Protein AF-A0A2K8QHW1-F1 (afdb_monomer)

Sequence (220 aa):
MYSEILGLSKSALYGMIVEGVISEARASSADKMNGVYERFCLLMDANQLSVIQQAQLLAPFGISSSALSNAERTLDLLNMQVLRQLADWFGVDVEWLCCESNYPISGIRPFNGDGVECDSEIVFFRCNESYLMSGVFTRTWRFIQNVPIPYIKVYMKGITSDLNLQHYHAVNVNNGGVKYFLFSEKQVESLLLGSVLPIMIIDNPIKEYADYSAFISGLE

Solvent-accessible surface area (backbone atoms only — not comparable to full-atom values): 12603 Å² total; per-residue (Å²): 133,88,65,76,84,71,85,52,56,74,66,57,58,52,48,58,55,51,54,66,66,63,59,80,79,69,75,45,74,64,54,43,53,52,46,27,47,52,47,51,50,50,55,39,57,58,66,68,51,48,67,68,48,49,21,54,62,34,42,92,75,72,38,40,56,76,34,67,76,32,69,70,61,35,49,75,62,62,39,73,70,52,44,46,50,51,17,64,63,55,62,36,29,46,49,25,49,64,60,75,37,86,32,40,35,81,70,74,42,76,62,76,83,79,86,76,61,77,74,28,34,37,34,40,35,30,30,64,89,79,66,69,37,43,36,39,35,38,41,34,75,43,68,50,83,82,36,79,37,68,35,68,49,60,27,43,44,76,82,75,67,70,66,58,57,54,52,48,47,70,71,43,60,81,32,68,54,68,45,34,35,34,34,50,59,66,58,50,49,33,52,67,67,14,60,46,62,64,69,71,47,72,85,61,52,78,40,76,39,95,42,70,67,38,53,74,68,71,48,134

pLDDT: mean 78.03, std 16.98, range [32.19, 97.31]

Secondary structure (DSSP, 8-state):
--SSSSSS-HHHHHHHHHHHHHGGG---HHHHHHHHHHHHHHHHHHTT--HHHHHHHHGGGT--HHHHT-HHHHHHH--HHHHHHHHHHHT--HHHHTTS-S-SSS-PEE--STT--TT-EEEEEEESTT--EEEEEEEEEEEETTEEEEEEEEEEE-SS-THHHHHHHHHHTTSS-EEEEEE-HHHHHHHHTT-S-HHHHHT--SEEESSHHHHHHS--

Radius of gyration: 19.7 Å; Cα contacts (8 Å, |Δi|>4): 286; chains: 1; bounding box: 47×38×53 Å

Structure (mmCIF, N/CA/C/O backbone):
data_AF-A0A2K8QHW1-F1
#
_entry.id   AF-A0A2K8QHW1-F1
#
loop_
_atom_site.group_PDB
_atom_site.id
_atom_site.type_symbol
_atom_site.label_atom_id
_atom_site.label_alt_id
_atom_site.label_comp_id
_atom_site.label_asym_id
_atom_site.label_entity_id
_atom_site.label_seq_id
_atom_site.pdbx_PDB_ins_code
_atom_site.Cartn_x
_atom_site.Cartn_y
_atom_site.Cartn_z
_atom_site.occupancy
_atom_site.B_iso_or_equiv
_atom_site.auth_seq_id
_atom_site.auth_comp_id
_atom_site.auth_asym_id
_atom_site.auth_atom_id
_atom_site.pdbx_PDB_model_num
ATOM 1 N N . MET A 1 1 ? 26.716 18.291 1.921 1.00 43.69 1 MET A N 1
ATOM 2 C CA . MET A 1 1 ? 26.701 16.814 2.064 1.00 43.69 1 MET A CA 1
ATOM 3 C C . MET A 1 1 ? 25.978 16.449 3.365 1.00 43.69 1 MET A C 1
ATOM 5 O O . MET A 1 1 ? 26.398 16.873 4.435 1.00 43.69 1 MET A O 1
ATOM 9 N N . TYR A 1 2 ? 24.829 15.781 3.217 1.00 36.94 2 TYR A N 1
ATOM 10 C CA . TYR A 1 2 ? 23.838 15.275 4.189 1.00 36.94 2 TYR A CA 1
ATOM 11 C C . TYR A 1 2 ? 22.965 16.209 5.050 1.00 36.94 2 TYR A C 1
ATOM 13 O O . TYR A 1 2 ? 21.906 15.749 5.458 1.00 36.94 2 TYR A O 1
ATOM 21 N N . SER A 1 3 ? 23.276 17.494 5.271 1.00 32.19 3 SER A N 1
ATOM 22 C CA . SER A 1 3 ? 22.380 18.368 6.074 1.00 32.19 3 SER A CA 1
ATOM 23 C C . SER A 1 3 ? 21.613 19.458 5.328 1.00 32.19 3 SER A C 1
ATOM 25 O O . SER A 1 3 ? 20.882 20.202 5.964 1.00 32.19 3 SER A O 1
ATOM 27 N N . GLU A 1 4 ? 21.758 19.563 4.008 1.00 41.72 4 GLU A N 1
ATOM 28 C CA . GLU A 1 4 ? 20.993 20.521 3.185 1.00 41.72 4 GLU A CA 1
ATOM 29 C C . GLU A 1 4 ? 19.924 19.842 2.314 1.00 41.72 4 GLU A C 1
ATOM 31 O O . GLU A 1 4 ? 19.127 20.525 1.690 1.00 41.72 4 GLU A O 1
ATOM 36 N N . ILE A 1 5 ? 19.855 18.505 2.296 1.00 44.41 5 ILE A N 1
ATOM 37 C CA . ILE A 1 5 ? 18.979 17.762 1.368 1.00 44.41 5 ILE A CA 1
ATOM 38 C C . ILE A 1 5 ? 17.576 17.498 1.953 1.00 44.41 5 ILE A C 1
ATOM 40 O O . ILE A 1 5 ? 16.671 17.135 1.215 1.00 44.41 5 ILE A O 1
ATOM 44 N N . LEU A 1 6 ? 17.343 17.728 3.253 1.00 44.28 6 LEU A N 1
ATOM 45 C CA . LEU A 1 6 ? 16.037 17.454 3.877 1.00 44.28 6 LEU A CA 1
ATOM 46 C C . LEU A 1 6 ? 15.315 18.669 4.465 1.00 44.28 6 LEU A C 1
ATOM 48 O O . LEU A 1 6 ? 14.206 18.507 4.953 1.00 44.28 6 LEU A O 1
ATOM 52 N N . GLY A 1 7 ? 15.901 19.870 4.475 1.00 37.19 7 GLY A N 1
ATOM 53 C CA . GLY A 1 7 ? 15.276 21.035 5.133 1.00 37.19 7 GLY A CA 1
ATOM 54 C C . GLY A 1 7 ? 14.988 20.852 6.637 1.00 37.19 7 GLY A C 1
ATOM 55 O O . GLY A 1 7 ? 14.395 21.723 7.264 1.00 37.19 7 GLY A O 1
ATOM 56 N N . LEU A 1 8 ? 15.424 19.736 7.227 1.00 45.75 8 LEU A N 1
ATOM 57 C CA . LEU A 1 8 ? 15.236 19.369 8.623 1.00 45.75 8 LEU A CA 1
ATOM 58 C C . LEU A 1 8 ? 16.541 19.595 9.383 1.00 45.75 8 LEU A C 1
ATOM 60 O O . LEU A 1 8 ? 17.634 19.307 8.884 1.00 45.75 8 LEU A O 1
ATOM 64 N N . SER A 1 9 ? 16.440 20.122 10.603 1.00 48.75 9 SER A N 1
ATOM 65 C CA . SER A 1 9 ? 17.617 20.353 11.434 1.00 48.75 9 SER A CA 1
ATOM 66 C C . SER A 1 9 ? 18.309 19.025 11.761 1.00 48.75 9 SER A C 1
ATOM 68 O O . SER A 1 9 ? 17.669 17.989 11.943 1.00 48.75 9 SER A O 1
ATOM 70 N N . LYS A 1 10 ? 19.639 19.056 11.912 1.00 48.19 10 LYS A N 1
ATOM 71 C CA . LYS A 1 10 ? 20.421 17.884 12.347 1.00 48.19 10 LYS A CA 1
ATOM 72 C C . LYS A 1 10 ? 19.877 17.285 13.654 1.00 48.19 10 LYS A C 1
ATOM 74 O O . LYS A 1 10 ? 19.952 16.079 13.840 1.00 48.19 10 LYS A O 1
ATOM 79 N N . SER A 1 11 ? 19.280 18.104 14.524 1.00 50.38 11 SER A N 1
ATOM 80 C CA . SER A 1 11 ? 18.620 17.657 15.754 1.00 50.38 11 SER A CA 1
ATOM 81 C C . SER A 1 11 ? 17.351 16.822 15.522 1.00 50.38 11 SER A C 1
ATOM 83 O O . SER A 1 11 ? 17.128 15.890 16.287 1.00 50.38 11 SER A O 1
ATOM 85 N N . ALA A 1 12 ? 16.570 17.074 14.465 1.00 48.34 12 ALA A N 1
ATOM 86 C CA . ALA A 1 12 ? 15.389 16.269 14.123 1.00 48.34 12 ALA A CA 1
ATOM 87 C C . ALA A 1 12 ? 15.767 14.859 13.632 1.00 48.34 12 ALA A C 1
ATOM 89 O O . ALA A 1 12 ? 15.124 13.876 13.988 1.00 48.34 12 ALA A O 1
ATOM 90 N N . LEU A 1 13 ? 16.870 14.749 12.884 1.00 52.53 13 LEU A N 1
ATOM 91 C CA . LEU A 1 13 ? 17.420 13.459 12.454 1.00 52.53 13 LEU A CA 1
ATOM 92 C C . LEU A 1 13 ? 17.984 12.640 13.627 1.00 52.53 13 LEU A C 1
ATOM 94 O O . LEU A 1 13 ? 17.763 11.433 13.681 1.00 52.53 13 LEU A O 1
ATOM 98 N N . TYR A 1 14 ? 18.666 13.279 14.588 1.00 50.66 14 TYR A N 1
ATOM 99 C CA . TYR A 1 14 ? 19.111 12.589 15.806 1.00 50.66 14 TYR A CA 1
ATOM 100 C C . TYR A 1 14 ? 17.932 12.163 16.696 1.00 50.66 14 TYR A C 1
ATOM 102 O O . TYR A 1 14 ? 18.005 11.096 17.295 1.00 50.66 14 TYR A O 1
ATOM 110 N N . GLY A 1 15 ? 16.839 12.934 16.733 1.00 49.56 15 GLY A N 1
ATOM 111 C CA . GLY A 1 15 ? 15.605 12.559 17.434 1.00 49.56 15 GLY A CA 1
ATOM 112 C C . GLY A 1 15 ? 14.976 11.276 16.885 1.00 49.56 15 GLY A C 1
ATOM 113 O O . GLY A 1 15 ? 14.775 10.336 17.646 1.00 49.56 15 GLY A O 1
ATOM 114 N N . MET A 1 16 ? 14.789 11.184 15.562 1.00 52.84 16 MET A N 1
ATOM 115 C CA . MET A 1 16 ? 14.205 9.998 14.912 1.00 52.84 16 MET A CA 1
ATOM 116 C C . MET A 1 16 ? 15.043 8.722 15.089 1.00 52.84 16 MET A C 1
ATOM 118 O O . MET A 1 16 ? 14.492 7.633 15.228 1.00 52.84 16 MET A O 1
ATOM 122 N N . ILE A 1 17 ? 16.376 8.833 15.098 1.00 53.59 17 ILE A N 1
ATOM 123 C CA . ILE A 1 17 ? 17.261 7.669 15.279 1.00 53.59 17 ILE A CA 1
ATOM 124 C C . ILE A 1 17 ? 17.319 7.244 16.757 1.00 53.59 17 ILE A C 1
ATOM 126 O O . ILE A 1 17 ? 17.348 6.050 17.045 1.00 53.59 17 ILE A O 1
ATOM 130 N N . VAL A 1 18 ? 17.306 8.193 17.702 1.00 47.78 18 VAL A N 1
ATOM 131 C CA . VAL A 1 18 ? 17.321 7.892 19.146 1.00 47.78 18 VAL A CA 1
ATOM 132 C C . VAL A 1 18 ? 15.966 7.345 19.623 1.00 47.78 18 VAL A C 1
ATOM 134 O O . VAL A 1 18 ? 15.954 6.405 20.418 1.00 47.78 18 VAL A O 1
ATOM 137 N N . GLU A 1 19 ? 14.838 7.833 19.094 1.00 49.56 19 GLU A N 1
ATOM 138 C CA . GLU A 1 19 ? 13.512 7.224 19.323 1.00 49.56 19 GLU A CA 1
ATOM 139 C C . GLU A 1 19 ? 13.421 5.807 18.738 1.00 49.56 19 GLU A C 1
ATOM 141 O O . GLU A 1 19 ? 12.856 4.916 19.375 1.00 49.56 19 GLU A O 1
ATOM 146 N N . GLY A 1 20 ? 14.066 5.563 17.591 1.00 46.09 20 GLY A N 1
ATOM 147 C CA . GLY A 1 20 ? 14.129 4.245 16.955 1.00 46.09 20 GLY A CA 1
ATOM 148 C C . GLY A 1 20 ? 14.902 3.173 17.737 1.00 46.09 20 GLY A C 1
ATOM 149 O O . GLY A 1 20 ? 14.652 1.993 17.523 1.00 46.09 20 GLY A O 1
ATOM 150 N N . VAL A 1 21 ? 15.802 3.547 18.659 1.00 46.91 21 VAL A N 1
ATOM 151 C CA . VAL A 1 21 ? 16.618 2.594 19.449 1.00 46.91 21 VAL A CA 1
ATOM 152 C C . VAL A 1 21 ? 16.116 2.434 20.895 1.00 46.91 21 VAL A C 1
ATOM 154 O O . VAL A 1 21 ? 16.382 1.418 21.531 1.00 46.91 21 VAL A O 1
ATOM 157 N N . ILE A 1 22 ? 15.357 3.394 21.439 1.00 47.47 22 ILE A N 1
ATOM 158 C CA . ILE A 1 22 ? 14.852 3.320 22.828 1.00 47.47 22 ILE A CA 1
ATOM 159 C C . ILE A 1 22 ? 13.483 2.615 22.920 1.00 47.47 22 ILE A C 1
ATOM 161 O O . ILE A 1 22 ? 13.183 2.006 23.950 1.00 47.47 22 ILE A O 1
ATOM 165 N N . SER A 1 23 ? 12.670 2.620 21.855 1.00 44.22 23 SER A N 1
ATOM 166 C CA . SER A 1 23 ? 11.325 2.010 21.874 1.00 44.22 23 SER A CA 1
ATOM 167 C C . SER A 1 23 ? 11.323 0.468 21.822 1.00 44.22 23 SER A C 1
ATOM 169 O O . SER A 1 23 ? 10.318 -0.176 22.116 1.00 44.22 23 SER A O 1
ATOM 171 N N . GLU A 1 24 ? 12.465 -0.161 21.526 1.00 47.50 24 GLU A N 1
ATOM 172 C CA . GLU A 1 24 ? 12.566 -1.614 21.312 1.00 47.50 24 GLU A CA 1
ATOM 173 C C . GLU A 1 24 ? 12.499 -2.458 22.610 1.00 47.50 24 GLU A C 1
ATOM 175 O O . GLU A 1 24 ? 12.469 -3.683 22.550 1.00 47.50 24 GLU A O 1
ATOM 180 N N . ALA A 1 25 ? 12.426 -1.848 23.805 1.00 45.62 25 ALA A N 1
ATOM 181 C CA . ALA A 1 25 ? 12.541 -2.593 25.071 1.00 45.62 25 ALA A CA 1
ATOM 182 C C . ALA A 1 25 ? 11.351 -2.511 26.049 1.00 45.62 25 ALA A C 1
ATOM 184 O O . ALA A 1 25 ? 11.394 -3.186 27.081 1.00 45.62 25 ALA A O 1
ATOM 185 N N . ARG A 1 26 ? 10.286 -1.741 25.778 1.00 45.88 26 ARG A N 1
ATOM 186 C CA . ARG A 1 26 ? 9.067 -1.710 26.622 1.00 45.88 26 ARG A CA 1
ATOM 187 C C . ARG A 1 26 ? 7.828 -1.282 25.829 1.00 45.88 26 ARG A C 1
ATOM 189 O O . ARG A 1 26 ? 7.278 -0.224 26.100 1.00 45.88 26 ARG A O 1
ATOM 196 N N . ALA A 1 27 ? 7.356 -2.095 24.889 1.00 55.75 27 ALA A N 1
ATOM 197 C CA . ALA A 1 27 ? 6.029 -1.858 24.325 1.00 55.75 27 ALA A CA 1
ATOM 198 C C . ALA A 1 27 ? 4.980 -2.174 25.404 1.00 55.75 27 ALA A C 1
ATOM 200 O O . ALA A 1 27 ? 4.699 -3.344 25.687 1.00 55.75 27 ALA A O 1
ATOM 201 N N . SER A 1 28 ? 4.436 -1.148 26.061 1.00 66.19 28 SER A N 1
ATOM 202 C CA . SER A 1 28 ? 3.236 -1.338 26.871 1.00 66.19 28 SER A CA 1
ATOM 203 C C . SER A 1 28 ? 2.077 -1.728 25.945 1.00 66.19 28 SER A C 1
ATOM 205 O O . SER A 1 28 ? 2.092 -1.425 24.750 1.00 66.19 28 SER A O 1
ATOM 207 N N . SER A 1 29 ? 1.044 -2.394 26.466 1.00 67.69 29 SER A N 1
ATOM 208 C CA . SER A 1 29 ? -0.143 -2.701 25.655 1.00 67.69 29 SER A CA 1
ATOM 209 C C . SER A 1 29 ? -0.758 -1.438 25.035 1.00 67.69 29 SER A C 1
ATOM 211 O O . SER A 1 29 ? -1.288 -1.508 23.933 1.00 67.69 29 SER A O 1
ATOM 213 N N . ALA A 1 30 ? -0.630 -0.282 25.698 1.00 72.94 30 ALA A N 1
ATOM 214 C CA . ALA A 1 30 ? -1.075 1.006 25.173 1.00 72.94 30 ALA A CA 1
ATOM 215 C C . ALA A 1 30 ? -0.258 1.459 23.948 1.00 72.94 30 ALA A C 1
ATOM 217 O O . ALA A 1 30 ? -0.841 1.918 22.970 1.00 72.94 30 ALA A O 1
ATOM 218 N N . ASP A 1 31 ? 1.064 1.258 23.952 1.00 79.12 31 ASP A N 1
ATOM 219 C CA . ASP A 1 31 ? 1.926 1.606 22.810 1.00 79.12 31 ASP A CA 1
ATOM 220 C C . ASP A 1 31 ? 1.611 0.732 21.591 1.00 79.12 31 ASP A C 1
ATOM 222 O O . ASP A 1 31 ? 1.521 1.229 20.469 1.00 79.12 31 ASP A O 1
ATOM 226 N N . LYS A 1 32 ? 1.353 -0.566 21.812 1.00 80.62 32 LYS A N 1
ATOM 227 C CA . LYS A 1 32 ? 0.895 -1.465 20.741 1.00 80.62 32 LYS A CA 1
ATOM 228 C C . LYS A 1 32 ? -0.450 -1.022 20.165 1.00 80.62 32 LYS A C 1
ATOM 230 O O . LYS A 1 32 ? -0.599 -0.996 18.946 1.00 80.62 32 LYS A O 1
ATOM 235 N N . MET A 1 33 ? -1.410 -0.660 21.021 1.00 82.88 33 MET A N 1
ATOM 236 C CA . MET A 1 33 ? -2.733 -0.189 20.593 1.00 82.88 33 MET A CA 1
ATOM 237 C C . MET A 1 33 ? -2.632 1.098 19.762 1.00 82.88 33 MET A C 1
ATOM 239 O O . MET A 1 33 ? -3.226 1.171 18.687 1.00 82.88 33 MET A O 1
ATOM 243 N N . ASN A 1 34 ? -1.820 2.067 20.19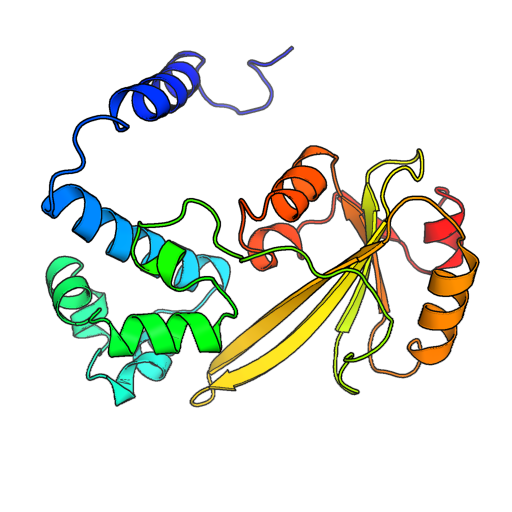0 1.00 87.19 34 ASN A N 1
ATOM 244 C CA . ASN A 1 34 ? -1.567 3.277 19.404 1.00 87.19 34 ASN A CA 1
ATOM 245 C C . ASN A 1 34 ? -0.924 2.950 18.048 1.00 87.19 34 ASN A C 1
ATOM 247 O O . ASN A 1 34 ? -1.366 3.470 17.025 1.00 87.19 34 ASN A O 1
ATOM 251 N N . GLY A 1 35 ? 0.029 2.014 18.010 1.00 90.69 35 GLY A N 1
ATOM 252 C CA . GLY A 1 35 ? 0.636 1.565 16.756 1.00 90.69 35 GLY A CA 1
ATOM 253 C C . GLY A 1 35 ? -0.364 0.940 15.771 1.00 90.69 35 GLY A C 1
ATOM 254 O O . GLY A 1 35 ? -0.248 1.156 14.565 1.00 90.69 35 GLY A O 1
ATOM 255 N N . VAL A 1 36 ? -1.376 0.205 16.255 1.00 93.88 36 VAL A N 1
ATOM 256 C CA . VAL A 1 36 ? -2.441 -0.349 15.391 1.00 93.88 36 VAL A CA 1
ATOM 257 C C . VAL A 1 36 ? -3.226 0.782 14.726 1.00 93.88 36 VAL A C 1
ATOM 259 O O . VAL A 1 36 ? -3.468 0.741 13.517 1.00 93.88 36 VAL A O 1
ATOM 262 N N . TYR A 1 37 ? -3.585 1.815 15.494 1.00 92.75 37 TYR A N 1
ATOM 263 C CA . TYR A 1 37 ? -4.275 2.990 14.960 1.00 92.75 37 TYR A CA 1
ATOM 264 C C . TYR A 1 37 ? -3.412 3.745 13.937 1.00 92.75 37 TYR A C 1
ATOM 266 O O . TYR A 1 37 ? -3.891 4.084 12.856 1.00 92.75 37 TYR A O 1
ATOM 274 N N . GLU A 1 38 ? -2.123 3.943 14.221 1.00 93.00 38 GLU A N 1
ATOM 275 C CA . GLU A 1 38 ? -1.189 4.597 13.295 1.00 93.00 38 GLU A CA 1
ATOM 276 C C . GLU A 1 38 ? -1.049 3.836 11.968 1.00 93.00 38 GLU A C 1
ATOM 278 O O . GLU A 1 38 ? -1.088 4.447 10.898 1.00 93.00 38 GLU A O 1
ATOM 283 N N . ARG A 1 39 ? -0.937 2.500 12.005 1.00 95.00 39 ARG A N 1
ATOM 284 C CA . ARG A 1 39 ? -0.846 1.666 10.789 1.00 95.00 39 ARG A CA 1
ATOM 285 C C . ARG A 1 39 ? -2.152 1.648 10.004 1.00 95.00 39 ARG A C 1
ATOM 287 O O . ARG A 1 39 ? -2.117 1.649 8.773 1.00 95.00 39 ARG A O 1
ATOM 294 N N . PHE A 1 40 ? -3.291 1.695 10.694 1.00 95.75 40 PHE A N 1
ATOM 295 C CA . PHE A 1 40 ? -4.591 1.919 10.068 1.00 95.75 40 PHE A CA 1
ATOM 296 C C . PHE A 1 40 ? -4.635 3.265 9.327 1.00 95.75 40 PHE A C 1
ATOM 298 O O . PHE A 1 40 ? -4.981 3.286 8.145 1.00 95.75 40 PHE A O 1
ATOM 305 N N . CYS A 1 41 ? -4.239 4.367 9.974 1.00 93.81 41 CYS A N 1
ATOM 306 C CA . CYS A 1 41 ? -4.196 5.689 9.338 1.00 93.81 41 CYS A CA 1
ATOM 307 C C . CYS A 1 41 ? -3.264 5.693 8.125 1.00 93.81 41 CYS A C 1
ATOM 309 O O . CYS A 1 41 ? -3.678 6.098 7.041 1.00 93.81 41 CYS A O 1
ATOM 311 N N . LEU A 1 42 ? -2.052 5.147 8.274 1.00 92.75 42 LEU A N 1
ATOM 312 C CA . LEU A 1 42 ? -1.097 5.032 7.174 1.00 92.75 42 LEU A CA 1
ATOM 313 C C . LEU A 1 42 ? -1.690 4.270 5.983 1.00 92.75 42 LEU A C 1
ATOM 315 O O . LEU A 1 42 ? -1.485 4.675 4.842 1.00 92.75 42 LEU A O 1
ATOM 319 N N . LEU A 1 43 ? -2.435 3.189 6.229 1.00 94.00 43 LEU A N 1
ATOM 320 C CA . LEU A 1 43 ? -3.083 2.417 5.170 1.00 94.00 43 LEU A CA 1
ATOM 321 C C . LEU A 1 43 ? -4.118 3.254 4.410 1.00 94.00 43 LEU A C 1
ATOM 323 O O . LEU A 1 43 ? -4.143 3.226 3.179 1.00 94.00 43 LEU A O 1
ATOM 327 N N . MET A 1 44 ? -4.950 4.012 5.126 1.00 94.69 44 MET A N 1
ATOM 328 C CA . MET A 1 44 ? -5.967 4.869 4.511 1.00 94.69 44 MET A CA 1
ATOM 329 C C . MET A 1 44 ? -5.340 6.021 3.720 1.00 94.69 44 MET A C 1
ATOM 331 O O . MET A 1 44 ? -5.731 6.264 2.574 1.00 94.69 44 MET A O 1
ATOM 335 N N . ASP A 1 45 ? -4.333 6.674 4.299 1.00 92.19 45 ASP A N 1
ATOM 336 C CA . ASP A 1 45 ? -3.656 7.833 3.716 1.00 92.19 45 ASP A CA 1
ATOM 337 C C . ASP A 1 45 ? -2.809 7.446 2.500 1.00 92.19 45 ASP A C 1
ATOM 339 O O . ASP A 1 45 ? -2.868 8.111 1.465 1.00 92.19 45 ASP A O 1
ATOM 343 N N . ALA A 1 46 ? -2.076 6.328 2.572 1.00 90.19 46 ALA A N 1
ATOM 344 C CA . ALA A 1 46 ? -1.271 5.828 1.456 1.00 90.19 46 ALA A CA 1
ATOM 345 C C . ALA A 1 46 ? -2.129 5.465 0.232 1.00 90.19 46 ALA A C 1
ATOM 347 O O . ALA A 1 46 ? -1.664 5.574 -0.901 1.00 90.19 46 ALA A O 1
ATOM 348 N N . ASN A 1 47 ? -3.385 5.070 0.456 1.00 90.44 47 ASN A N 1
ATOM 349 C CA . ASN A 1 47 ? -4.364 4.795 -0.597 1.00 90.44 47 ASN A CA 1
ATOM 350 C C . ASN A 1 47 ? -5.250 6.010 -0.927 1.00 90.44 47 ASN A C 1
ATOM 352 O O . ASN A 1 47 ? -6.187 5.882 -1.714 1.00 90.44 47 ASN A O 1
ATOM 356 N N . GLN A 1 48 ? -4.955 7.180 -0.346 1.00 91.50 48 GLN A N 1
ATOM 357 C CA . GLN A 1 48 ? -5.638 8.455 -0.591 1.00 91.50 48 GLN A CA 1
ATOM 358 C C . GLN A 1 48 ? -7.160 8.381 -0.393 1.00 91.50 48 GLN A C 1
ATOM 360 O O . GLN A 1 48 ? -7.936 9.035 -1.095 1.00 91.50 48 GLN A O 1
ATOM 365 N N . LEU A 1 49 ? -7.607 7.572 0.569 1.00 93.19 49 LEU A N 1
ATOM 366 C CA . LEU A 1 49 ? -9.028 7.395 0.830 1.00 93.19 49 LEU A CA 1
ATOM 367 C C . LEU A 1 49 ? -9.568 8.589 1.611 1.00 93.19 49 LEU A C 1
ATOM 369 O O . LEU A 1 49 ? -9.161 8.851 2.742 1.00 93.19 49 LEU A O 1
ATOM 373 N N . SER A 1 50 ? -10.543 9.289 1.034 1.00 92.94 50 SER A N 1
ATOM 374 C CA . SER A 1 50 ? -11.270 10.343 1.747 1.00 92.94 50 SER A CA 1
ATOM 375 C C . SER A 1 50 ? -12.030 9.776 2.949 1.00 92.94 50 SER A C 1
ATOM 377 O O . SER A 1 50 ? -12.443 8.619 2.946 1.00 92.94 50 SER A O 1
ATOM 379 N N . VAL A 1 51 ? -12.321 10.610 3.952 1.00 91.94 51 VAL A N 1
ATOM 380 C CA . VAL A 1 51 ? -13.095 10.203 5.144 1.00 91.94 51 VAL A CA 1
ATOM 381 C C . VAL A 1 51 ? -14.446 9.569 4.774 1.00 91.94 51 VAL A C 1
ATOM 383 O O . VAL A 1 51 ? -14.904 8.641 5.436 1.00 91.94 51 VAL A O 1
ATOM 386 N N . ILE A 1 52 ? -15.077 10.031 3.687 1.00 93.75 52 ILE A N 1
ATOM 387 C CA . ILE A 1 52 ? -16.330 9.459 3.173 1.00 93.75 52 ILE A CA 1
ATOM 388 C C . ILE A 1 52 ? -16.095 8.044 2.634 1.00 93.75 52 ILE A C 1
ATOM 390 O O . ILE A 1 52 ? -16.848 7.135 2.972 1.00 93.75 52 ILE A O 1
ATOM 394 N N . GLN A 1 53 ? -15.039 7.840 1.843 1.00 95.88 53 GLN A N 1
ATOM 395 C CA . GLN A 1 53 ? -14.673 6.519 1.327 1.00 95.88 53 GLN A CA 1
ATOM 396 C C . GLN A 1 53 ? -14.256 5.565 2.448 1.00 95.88 53 GLN A C 1
ATOM 398 O O . GLN A 1 53 ? -14.654 4.408 2.418 1.00 95.88 53 GLN A O 1
ATOM 403 N N . GLN A 1 54 ? -13.521 6.039 3.457 1.00 96.00 54 GLN A N 1
ATOM 404 C CA . GLN A 1 54 ? -13.168 5.239 4.632 1.00 96.00 54 GLN A CA 1
ATOM 405 C C . GLN A 1 54 ? -14.424 4.785 5.392 1.00 96.00 54 GLN A C 1
ATOM 407 O O . GLN A 1 54 ? -14.577 3.602 5.687 1.00 96.00 54 GLN A O 1
ATOM 412 N N . ALA A 1 55 ? -15.362 5.703 5.658 1.00 95.00 55 ALA A N 1
ATOM 413 C CA . ALA A 1 55 ? -16.622 5.377 6.325 1.00 95.00 55 ALA A CA 1
ATOM 414 C C . ALA A 1 55 ? -17.480 4.413 5.495 1.00 95.00 55 ALA A C 1
ATOM 416 O O . ALA A 1 55 ? -18.096 3.507 6.048 1.00 95.00 55 ALA A O 1
ATOM 417 N N . GLN A 1 56 ? -17.511 4.595 4.173 1.00 95.81 56 GLN A N 1
ATOM 418 C CA . GLN A 1 56 ? -18.190 3.685 3.260 1.00 95.81 56 GLN A CA 1
ATOM 419 C C . GLN A 1 56 ? -17.557 2.298 3.330 1.00 95.81 56 GLN A C 1
ATOM 421 O O . GLN A 1 56 ? -18.266 1.355 3.639 1.00 95.81 56 GLN A O 1
ATOM 426 N N . LEU A 1 57 ? -16.238 2.191 3.153 1.00 95.56 57 LEU A N 1
ATOM 427 C CA . LEU A 1 57 ? -15.468 0.946 3.199 1.00 95.56 57 LEU A CA 1
ATOM 428 C C . LEU A 1 57 ? -15.661 0.167 4.511 1.00 95.56 57 LEU A C 1
ATOM 430 O O . LEU A 1 57 ? -15.704 -1.064 4.507 1.00 95.56 57 LEU A O 1
ATOM 434 N N . LEU A 1 58 ? -15.776 0.868 5.640 1.00 95.62 58 LEU A N 1
ATOM 435 C CA . LEU A 1 58 ? -15.856 0.255 6.967 1.00 95.62 58 LEU A CA 1
ATOM 436 C C . LEU A 1 58 ? -17.289 0.141 7.518 1.00 95.62 58 LEU A C 1
ATOM 438 O O . LEU A 1 58 ? -17.484 -0.402 8.611 1.00 95.62 58 LEU A O 1
ATOM 442 N N . ALA A 1 59 ? -18.301 0.586 6.766 1.00 94.75 59 ALA A N 1
ATOM 443 C CA . ALA A 1 59 ? -19.702 0.540 7.181 1.00 94.75 59 ALA A CA 1
ATOM 444 C C . ALA A 1 59 ? -20.188 -0.864 7.606 1.00 94.75 59 ALA A C 1
ATOM 446 O O . ALA A 1 59 ? -20.906 -0.946 8.607 1.00 94.75 59 ALA A O 1
ATOM 447 N N . PRO A 1 60 ? -19.781 -1.981 6.959 1.00 95.06 60 PRO A N 1
ATOM 448 C CA . PRO A 1 60 ? -20.178 -3.328 7.382 1.00 95.06 60 PRO A CA 1
ATOM 449 C C . PRO A 1 60 ? -19.681 -3.723 8.775 1.00 95.06 60 PRO A C 1
ATOM 451 O O . PRO A 1 60 ? -20.224 -4.647 9.375 1.00 95.06 60 PRO A O 1
ATOM 454 N N . PHE A 1 61 ? -18.674 -3.022 9.297 1.00 95.19 61 PHE A N 1
ATOM 455 C CA . PHE A 1 61 ? -18.131 -3.220 10.641 1.00 95.19 61 PHE A CA 1
ATOM 456 C C . PHE A 1 61 ? -18.694 -2.225 11.664 1.00 95.19 61 PHE A C 1
ATOM 458 O O . PHE A 1 61 ? -18.254 -2.202 12.810 1.00 95.19 61 PHE A O 1
ATOM 465 N N . GLY A 1 62 ? -19.660 -1.390 11.265 1.00 92.38 62 GLY A N 1
ATOM 466 C CA . GLY A 1 62 ? -20.256 -0.371 12.129 1.00 92.38 62 GLY A CA 1
ATOM 467 C C . GLY A 1 62 ? -19.362 0.849 12.375 1.00 92.38 62 GLY A C 1
ATOM 468 O O . GLY A 1 62 ? -19.663 1.652 13.258 1.00 92.38 62 GLY A O 1
ATOM 469 N N . ILE A 1 63 ? -18.282 1.016 11.605 1.00 93.62 63 ILE A N 1
ATOM 470 C CA . ILE A 1 63 ? -17.380 2.166 11.720 1.00 93.62 63 ILE A CA 1
ATOM 471 C C . ILE A 1 63 ? -17.885 3.270 10.788 1.00 93.62 63 ILE A C 1
ATOM 473 O O . ILE A 1 63 ? -17.724 3.217 9.571 1.00 93.62 63 ILE A O 1
ATOM 477 N N . SER A 1 64 ? -18.532 4.275 11.370 1.00 93.88 64 SER A N 1
ATOM 478 C CA . SER A 1 64 ? -19.046 5.444 10.655 1.00 93.88 64 SER A CA 1
ATOM 479 C C . SER A 1 64 ? -18.033 6.593 10.619 1.00 93.88 64 SER A C 1
ATOM 481 O O . SER A 1 64 ? -17.043 6.596 11.349 1.00 93.88 64 SER A O 1
ATOM 483 N N . SER A 1 65 ? -18.328 7.648 9.854 1.00 91.06 65 SER A N 1
ATOM 484 C CA . SER A 1 65 ? -17.528 8.884 9.848 1.00 91.06 65 SER A CA 1
ATOM 485 C C . SER A 1 65 ? -17.387 9.524 11.235 1.00 91.06 65 SER A C 1
ATOM 487 O O . SER A 1 65 ? -16.331 10.055 11.563 1.00 91.06 65 SER A O 1
ATOM 489 N N . SER A 1 66 ? -18.415 9.429 12.087 1.00 91.12 66 SER A N 1
ATOM 490 C CA . SER A 1 66 ? -18.336 9.909 13.473 1.00 91.12 66 SER A CA 1
ATOM 491 C C . SER A 1 66 ? -17.417 9.055 14.347 1.00 91.12 66 SER A C 1
ATOM 493 O O . SER A 1 66 ? -16.833 9.565 15.298 1.00 91.12 66 SER A O 1
ATOM 495 N N . ALA A 1 67 ? -17.309 7.752 14.061 1.00 91.31 67 ALA A N 1
ATOM 496 C CA . ALA A 1 67 ? -16.332 6.905 14.737 1.00 91.31 67 ALA A CA 1
ATOM 497 C C . ALA A 1 67 ? -14.916 7.298 14.297 1.00 91.31 67 ALA A C 1
ATOM 499 O O . ALA A 1 67 ? -14.098 7.584 15.161 1.00 91.31 67 ALA A O 1
ATOM 500 N N . LEU A 1 68 ? -14.691 7.456 12.986 1.00 91.62 68 LEU A N 1
ATOM 501 C CA . LEU A 1 68 ? -13.403 7.858 12.400 1.00 91.62 68 LEU A CA 1
ATOM 502 C C . LEU A 1 68 ? -12.891 9.220 12.887 1.00 91.62 68 LEU A C 1
ATOM 504 O O . LEU A 1 68 ? -11.687 9.433 12.958 1.00 91.62 68 LEU A O 1
ATOM 508 N N . SER A 1 69 ? -13.780 10.145 13.262 1.00 89.75 69 SER A N 1
ATOM 509 C CA . SER A 1 69 ? -13.367 11.430 13.848 1.00 89.75 69 SER A CA 1
ATOM 510 C C . SER A 1 69 ? -12.785 11.327 15.266 1.00 89.75 69 SER A C 1
ATOM 512 O O . SER A 1 69 ? -12.323 12.331 15.805 1.00 89.75 69 SER A O 1
ATOM 514 N N . ASN A 1 70 ? -12.832 10.148 15.894 1.00 92.06 70 ASN A N 1
ATOM 515 C CA . ASN A 1 70 ? -12.305 9.903 17.231 1.00 92.06 70 ASN A CA 1
ATOM 516 C C . ASN A 1 70 ? -11.373 8.679 17.212 1.00 92.06 70 ASN A C 1
ATOM 518 O O . ASN A 1 70 ? -11.806 7.557 16.941 1.00 92.06 70 ASN A O 1
ATOM 522 N N . ALA A 1 71 ? -10.098 8.906 17.530 1.00 88.50 71 ALA A N 1
ATOM 523 C CA . ALA A 1 71 ? -9.063 7.878 17.488 1.00 88.50 71 ALA A CA 1
ATOM 524 C C . ALA A 1 71 ? -9.337 6.714 18.453 1.00 88.50 71 ALA A C 1
ATOM 526 O O . ALA A 1 71 ? -9.313 5.561 18.033 1.00 88.50 71 ALA A O 1
ATOM 527 N N . GLU A 1 72 ? -9.675 7.005 19.713 1.00 89.56 72 GLU A N 1
ATOM 528 C CA . GLU A 1 72 ? -9.975 5.985 20.730 1.00 89.56 72 GLU A CA 1
ATOM 529 C C . GLU A 1 72 ? -11.166 5.122 20.306 1.00 89.56 72 GLU A C 1
ATOM 531 O O . GLU A 1 72 ? -11.089 3.896 20.282 1.00 89.56 72 GLU A O 1
ATOM 536 N N . ARG A 1 73 ? -12.248 5.767 19.855 1.00 91.69 73 ARG A N 1
ATOM 537 C CA . ARG A 1 73 ? -13.446 5.062 19.388 1.00 91.69 73 ARG A CA 1
ATOM 538 C C . ARG A 1 73 ? -13.183 4.229 18.135 1.00 91.69 73 ARG A C 1
ATOM 540 O O . ARG A 1 73 ? -13.801 3.184 17.961 1.00 91.69 73 ARG A O 1
ATOM 547 N N . THR A 1 74 ? -12.322 4.703 17.240 1.00 93.06 74 THR A N 1
ATOM 548 C CA . THR A 1 74 ? -11.917 3.933 16.058 1.00 93.06 74 THR A CA 1
ATOM 549 C C . THR A 1 74 ? -11.128 2.706 16.484 1.00 93.06 74 THR 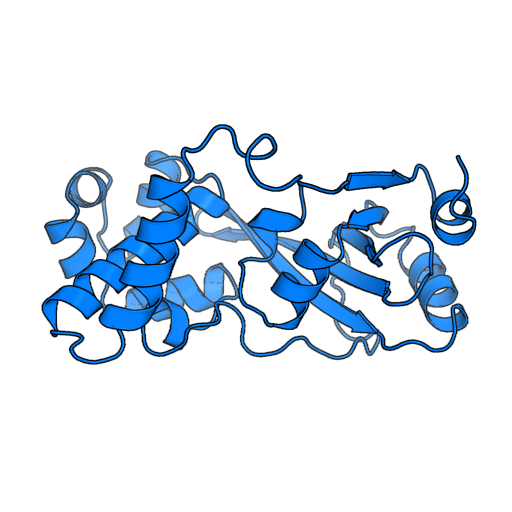A C 1
ATOM 551 O O . THR A 1 74 ? -11.445 1.602 16.050 1.00 93.06 74 THR A O 1
ATOM 554 N N . LEU A 1 75 ? -10.153 2.884 17.373 1.00 91.69 75 LEU A N 1
ATOM 555 C CA . LEU A 1 75 ? -9.303 1.815 17.878 1.00 91.69 75 LEU A CA 1
ATOM 556 C C . LEU A 1 75 ? -10.105 0.712 18.584 1.00 91.69 75 LEU A C 1
ATOM 558 O O . LEU A 1 75 ? -9.862 -0.463 18.320 1.00 91.69 75 LEU A O 1
ATOM 562 N N . ASP A 1 76 ? -11.122 1.072 19.372 1.00 92.12 76 ASP A N 1
ATOM 563 C CA . ASP A 1 76 ? -12.045 0.111 19.999 1.00 92.12 76 ASP A CA 1
ATOM 564 C C . ASP A 1 76 ? -12.784 -0.775 18.977 1.00 92.12 76 ASP A C 1
ATOM 566 O O . ASP A 1 76 ? -13.171 -1.909 19.274 1.00 92.12 76 ASP A O 1
ATOM 570 N N . LEU A 1 77 ? -12.994 -0.265 17.760 1.00 94.94 77 LEU A N 1
ATOM 571 C CA . LEU A 1 77 ? -13.682 -0.971 16.678 1.00 94.94 77 LEU A CA 1
ATOM 572 C C . LEU A 1 77 ? -12.722 -1.762 15.773 1.00 94.94 77 LEU A C 1
ATOM 574 O O . LEU A 1 77 ? -13.173 -2.682 15.085 1.00 94.94 77 LEU A O 1
ATOM 578 N N . LEU A 1 78 ? -11.416 -1.468 15.795 1.00 94.88 78 LEU A N 1
ATOM 579 C CA . LEU A 1 78 ? -10.367 -2.174 15.041 1.00 94.88 78 LEU A CA 1
ATOM 580 C C . LEU A 1 78 ? -10.013 -3.532 15.671 1.00 94.88 78 LEU A C 1
ATOM 582 O O . LEU A 1 78 ? -8.872 -3.822 16.027 1.00 94.88 78 LEU A O 1
ATOM 586 N N . ASN A 1 79 ? -11.010 -4.403 15.795 1.00 94.25 79 ASN A N 1
ATOM 587 C CA . ASN A 1 79 ? -10.813 -5.771 16.259 1.00 94.25 79 ASN A CA 1
ATOM 588 C C . ASN A 1 79 ? -10.166 -6.661 15.175 1.00 94.25 79 ASN A C 1
ATOM 590 O O . ASN A 1 79 ? -10.079 -6.306 13.998 1.00 94.25 79 ASN A O 1
ATOM 594 N N . MET A 1 80 ? -9.763 -7.877 15.558 1.00 95.19 80 MET A N 1
ATOM 595 C CA . MET A 1 80 ? -9.045 -8.798 14.665 1.00 95.19 80 MET A CA 1
ATOM 596 C C . MET A 1 80 ? -9.811 -9.159 13.380 1.00 95.19 80 MET A C 1
ATOM 598 O O . MET A 1 80 ? -9.188 -9.433 12.355 1.00 95.19 80 MET A O 1
ATOM 602 N N . GLN A 1 81 ? -11.148 -9.171 13.403 1.00 96.00 81 GLN A N 1
ATOM 603 C CA . GLN A 1 81 ? -11.942 -9.418 12.196 1.00 96.00 81 GLN A CA 1
ATOM 604 C C . GLN A 1 81 ? -11.770 -8.271 11.194 1.00 96.00 81 GLN A C 1
ATOM 606 O O . GLN A 1 81 ? -11.536 -8.528 10.013 1.00 96.00 81 GLN A O 1
ATOM 611 N N . VAL A 1 82 ? -11.832 -7.024 11.670 1.00 96.69 82 VAL A N 1
ATOM 612 C CA . VAL A 1 82 ? -11.631 -5.829 10.837 1.00 96.69 82 VAL A CA 1
ATOM 613 C C . VAL A 1 82 ? -10.201 -5.788 10.303 1.00 96.69 82 VAL A C 1
ATOM 615 O O . VAL A 1 82 ? -10.008 -5.637 9.099 1.00 96.69 82 VAL A O 1
ATOM 618 N N . LEU A 1 83 ? -9.200 -6.004 11.163 1.00 97.31 83 LEU A N 1
ATOM 619 C CA . LEU A 1 83 ? -7.785 -5.976 10.770 1.00 97.31 83 LEU A CA 1
ATOM 620 C C . LEU A 1 83 ? -7.448 -7.040 9.716 1.00 97.31 83 LEU A C 1
ATOM 622 O O . LEU A 1 83 ? -6.747 -6.744 8.752 1.00 97.31 83 LEU A O 1
ATOM 626 N N . ARG A 1 84 ? -7.993 -8.259 9.835 1.00 97.19 84 ARG A N 1
ATOM 627 C CA . ARG A 1 84 ? -7.836 -9.302 8.803 1.00 97.19 84 ARG A CA 1
ATOM 628 C C . ARG A 1 84 ? -8.486 -8.915 7.484 1.00 97.19 84 ARG A C 1
ATOM 630 O O . ARG A 1 84 ? -7.916 -9.185 6.432 1.00 97.19 84 ARG A O 1
ATOM 637 N N . GLN A 1 85 ? -9.665 -8.299 7.534 1.00 96.56 85 GLN A N 1
ATOM 638 C CA . GLN A 1 85 ? -10.333 -7.877 6.311 1.00 96.56 85 GLN A CA 1
ATOM 639 C C . GLN A 1 85 ? -9.560 -6.753 5.613 1.00 96.56 85 GLN A C 1
ATOM 641 O O . GLN A 1 85 ? -9.409 -6.789 4.394 1.00 96.56 85 GLN A O 1
ATOM 646 N N . LEU A 1 86 ? -9.032 -5.794 6.377 1.00 96.12 86 LEU A N 1
ATOM 647 C CA . LEU A 1 86 ? -8.144 -4.757 5.855 1.00 96.12 86 LEU A CA 1
ATOM 648 C C . LEU A 1 86 ? -6.882 -5.373 5.240 1.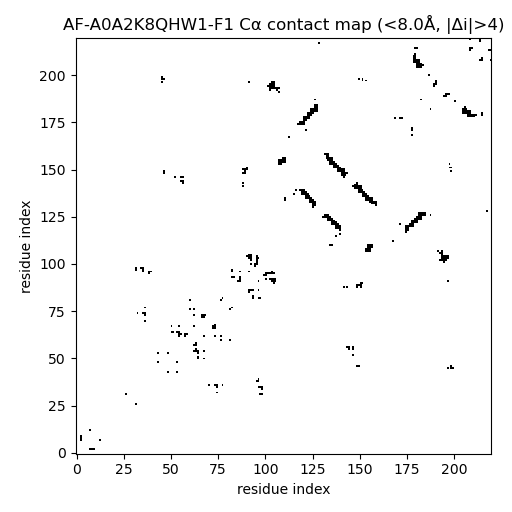00 96.12 86 LEU A C 1
ATOM 650 O O . LEU A 1 86 ? -6.529 -5.034 4.113 1.00 96.12 86 LEU A O 1
ATOM 654 N N . ALA A 1 87 ? -6.248 -6.326 5.925 1.00 94.88 87 ALA A N 1
ATOM 655 C CA . ALA A 1 87 ? -5.085 -7.036 5.400 1.00 94.88 87 ALA A CA 1
ATOM 656 C C . ALA A 1 87 ? -5.364 -7.658 4.019 1.00 94.88 87 ALA A C 1
ATOM 658 O O . ALA A 1 87 ? -4.609 -7.446 3.072 1.00 94.88 87 ALA A O 1
ATOM 659 N N . ASP A 1 88 ? -6.495 -8.353 3.879 1.00 94.31 88 ASP A N 1
ATOM 660 C CA . ASP A 1 88 ? 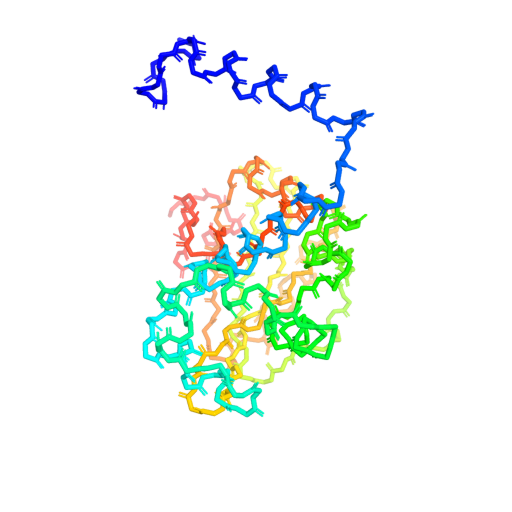-6.921 -8.975 2.621 1.00 94.31 88 ASP A CA 1
ATOM 661 C C . ASP A 1 88 ? -7.231 -7.952 1.514 1.00 94.31 88 ASP A C 1
ATOM 663 O O . ASP A 1 88 ? -6.778 -8.094 0.372 1.00 94.31 88 ASP A O 1
ATOM 667 N N . TRP A 1 89 ? -7.974 -6.896 1.850 1.00 94.44 89 TRP A N 1
ATOM 668 C CA . TRP A 1 89 ? -8.371 -5.858 0.900 1.00 94.44 89 TRP A CA 1
ATOM 669 C C . TRP A 1 89 ? -7.175 -5.117 0.310 1.00 94.44 89 TRP A C 1
ATOM 671 O O . TRP A 1 89 ? -7.122 -4.935 -0.908 1.00 94.44 89 TRP A O 1
ATOM 681 N N . PHE A 1 90 ? -6.217 -4.743 1.157 1.00 92.38 90 PHE A N 1
ATOM 682 C CA . PHE A 1 90 ? -5.044 -3.964 0.761 1.00 92.38 90 PHE A CA 1
ATOM 683 C C . PHE A 1 90 ? -3.819 -4.824 0.416 1.00 92.38 90 PHE A C 1
ATOM 685 O O . PHE A 1 90 ? -2.819 -4.294 -0.062 1.00 92.38 90 PHE A O 1
ATOM 692 N N . GLY A 1 91 ? -3.881 -6.142 0.628 1.00 90.06 91 GLY A N 1
ATOM 693 C CA . GLY A 1 91 ? -2.767 -7.050 0.346 1.00 90.06 91 GLY A CA 1
ATOM 694 C C . GLY A 1 91 ? -1.561 -6.849 1.259 1.00 90.06 91 GLY A C 1
ATOM 695 O O . GLY A 1 91 ? -0.429 -7.010 0.806 1.00 90.06 91 GLY A O 1
ATOM 696 N N . VAL A 1 92 ? -1.803 -6.486 2.520 1.00 92.12 92 VAL A N 1
ATOM 697 C CA . VAL A 1 92 ? -0.762 -6.280 3.536 1.00 92.12 92 VAL A CA 1
ATOM 698 C C . VAL A 1 92 ? -0.730 -7.435 4.533 1.00 92.12 92 VAL A C 1
ATOM 700 O O . VAL A 1 92 ? -1.692 -8.190 4.668 1.00 92.12 92 VAL A O 1
ATOM 703 N N . ASP A 1 93 ? 0.379 -7.570 5.247 1.00 92.38 93 ASP A N 1
ATOM 704 C CA . ASP A 1 93 ? 0.528 -8.528 6.332 1.00 92.38 93 ASP A CA 1
ATOM 705 C C . ASP A 1 93 ? -0.349 -8.119 7.526 1.00 92.38 93 ASP A C 1
ATOM 707 O O . ASP A 1 93 ? -0.288 -6.991 8.027 1.00 92.38 93 ASP A O 1
ATOM 711 N N . VAL A 1 94 ? -1.168 -9.051 8.011 1.00 95.06 94 VAL A N 1
ATOM 712 C CA . VAL A 1 94 ? -1.987 -8.820 9.203 1.00 95.06 94 VAL A CA 1
ATOM 713 C C . VAL A 1 94 ? -1.129 -8.687 10.462 1.00 95.06 94 VAL A C 1
ATOM 715 O O . VAL A 1 94 ? -1.485 -7.920 11.352 1.00 95.06 94 VAL A O 1
ATOM 718 N N . GLU A 1 95 ? 0.016 -9.369 10.537 1.00 93.88 95 GLU A N 1
ATOM 719 C CA . GLU A 1 95 ? 0.959 -9.222 11.650 1.00 93.88 95 GLU A CA 1
ATOM 720 C C . GLU A 1 95 ? 1.551 -7.813 11.674 1.00 93.88 95 GLU A C 1
ATOM 722 O O . GLU A 1 95 ? 1.802 -7.260 12.746 1.00 93.88 95 GLU A O 1
ATOM 727 N N . TRP A 1 96 ? 1.702 -7.180 10.508 1.00 94.06 96 TRP A N 1
ATOM 728 C CA . TRP A 1 96 ? 2.025 -5.764 10.451 1.00 94.06 96 TRP A CA 1
ATOM 729 C C . TRP A 1 96 ? 0.851 -4.911 10.936 1.00 94.06 96 TRP A C 1
ATOM 731 O O . TRP A 1 96 ? 1.041 -4.080 11.812 1.00 94.06 96 TRP A O 1
ATOM 741 N N . LEU A 1 97 ? -0.387 -5.122 10.502 1.00 94.19 97 LEU A N 1
ATOM 742 C CA . LEU A 1 97 ? -1.497 -4.332 11.067 1.00 94.19 97 LEU A CA 1
ATOM 743 C C . LEU A 1 97 ? -1.644 -4.480 12.594 1.00 94.19 97 LEU A C 1
ATOM 745 O O . LEU A 1 97 ? -2.051 -3.532 13.259 1.00 94.19 97 LEU A O 1
ATOM 749 N N . CYS A 1 98 ? -1.252 -5.627 13.151 1.00 92.69 98 CYS A N 1
ATOM 750 C CA . CYS A 1 98 ? -1.280 -5.909 14.586 1.00 92.69 98 CYS A CA 1
ATOM 751 C C . CYS A 1 98 ? -0.032 -5.456 15.369 1.00 92.69 98 CYS A C 1
ATOM 753 O O . CYS A 1 98 ? 0.057 -5.754 16.558 1.00 92.69 98 CYS A O 1
ATOM 755 N N . CYS A 1 99 ? 0.931 -4.767 14.748 1.00 91.06 99 CYS A N 1
ATOM 756 C CA . CYS A 1 99 ? 2.201 -4.381 15.389 1.00 91.06 99 CYS A CA 1
ATOM 757 C C . CYS A 1 99 ? 3.082 -5.553 15.864 1.00 91.06 99 CYS A C 1
ATOM 759 O O . CYS A 1 99 ? 3.903 -5.379 16.763 1.00 91.06 99 CYS A O 1
ATOM 761 N N . GLU A 1 100 ? 2.948 -6.726 15.246 1.00 90.44 100 GLU A N 1
ATOM 762 C CA . GLU A 1 100 ? 3.777 -7.909 15.525 1.00 90.44 100 GLU A CA 1
ATOM 763 C C . GLU A 1 100 ? 4.904 -8.097 14.489 1.00 90.44 100 GLU A C 1
ATOM 765 O O . GLU A 1 100 ? 5.931 -8.698 14.794 1.00 90.44 100 GLU A O 1
ATOM 770 N N . SER A 1 101 ? 4.760 -7.524 13.288 1.00 89.50 101 SER A N 1
ATOM 771 C CA . SER A 1 101 ? 5.797 -7.478 12.244 1.00 89.50 101 SER A CA 1
ATOM 772 C C . SER A 1 101 ? 6.175 -6.038 11.897 1.00 89.50 101 SER A C 1
ATOM 774 O O . SER A 1 101 ? 5.334 -5.143 11.933 1.00 89.50 101 SER A O 1
ATOM 776 N N . ASN A 1 102 ? 7.425 -5.790 11.504 1.00 86.62 102 ASN A N 1
ATOM 777 C CA . ASN A 1 102 ? 7.863 -4.481 10.996 1.00 86.62 102 ASN A CA 1
ATOM 778 C C . ASN A 1 102 ? 7.629 -4.304 9.487 1.00 86.62 102 ASN A C 1
ATOM 780 O O . ASN A 1 102 ? 7.835 -3.211 8.964 1.00 86.62 102 ASN A O 1
ATOM 784 N N . TYR A 1 103 ? 7.178 -5.350 8.795 1.00 88.25 103 TYR A N 1
ATOM 785 C CA . TYR A 1 103 ? 7.118 -5.389 7.337 1.00 88.25 103 TYR A CA 1
ATOM 786 C C . TYR A 1 103 ? 5.666 -5.475 6.851 1.00 88.25 103 TYR A C 1
ATOM 788 O O . TYR A 1 103 ? 5.030 -6.503 7.082 1.00 88.25 103 TYR A O 1
ATOM 796 N N . PRO A 1 104 ? 5.117 -4.441 6.179 1.00 89.25 104 PRO A N 1
ATOM 797 C CA . PRO A 1 104 ? 3.752 -4.462 5.648 1.00 89.25 104 PRO A CA 1
ATOM 798 C C . PRO A 1 104 ? 3.463 -5.550 4.618 1.00 89.25 104 PRO A C 1
ATOM 800 O O . PRO A 1 104 ? 2.295 -5.790 4.339 1.00 89.25 104 PRO A O 1
ATOM 803 N N . ILE A 1 105 ? 4.469 -6.187 4.018 1.00 84.81 105 ILE A N 1
ATOM 804 C CA . ILE A 1 105 ? 4.259 -7.265 3.045 1.00 84.81 105 ILE A CA 1
ATOM 805 C C . ILE A 1 105 ? 5.130 -8.459 3.401 1.00 84.81 105 ILE A C 1
ATOM 807 O O . ILE A 1 105 ? 6.351 -8.347 3.519 1.00 84.81 105 ILE A O 1
ATOM 811 N N . SER A 1 106 ? 4.500 -9.628 3.479 1.00 72.12 106 SER A N 1
ATOM 812 C CA . SER A 1 106 ? 5.176 -10.900 3.702 1.00 72.12 106 SER A CA 1
ATOM 813 C C . SER A 1 106 ? 5.808 -11.401 2.399 1.00 72.12 106 SER A C 1
ATOM 815 O O . SER A 1 106 ? 5.172 -12.092 1.605 1.00 72.12 106 SER A O 1
ATOM 817 N N . GLY A 1 107 ? 7.080 -11.058 2.190 1.00 63.94 107 GLY A N 1
ATOM 818 C CA . GLY A 1 107 ? 7.946 -11.663 1.178 1.00 63.94 107 GLY A CA 1
ATOM 819 C C . GLY A 1 107 ? 7.632 -11.272 -0.269 1.00 63.94 107 GLY A C 1
ATOM 820 O O . GLY A 1 107 ? 6.556 -11.523 -0.812 1.00 63.94 107 GLY A O 1
ATOM 821 N N . ILE A 1 108 ? 8.632 -10.721 -0.953 1.00 68.00 108 ILE A N 1
ATOM 822 C CA . ILE A 1 108 ? 8.563 -10.549 -2.402 1.00 68.00 108 ILE A CA 1
ATOM 823 C C . ILE A 1 108 ? 8.529 -11.913 -3.084 1.00 68.00 108 ILE A C 1
ATOM 825 O O . ILE A 1 108 ? 9.357 -12.788 -2.817 1.00 68.00 108 ILE A O 1
ATOM 829 N N . ARG A 1 109 ? 7.595 -12.071 -4.025 1.00 67.44 109 ARG A N 1
ATOM 830 C CA . ARG A 1 109 ? 7.482 -13.299 -4.809 1.00 67.44 109 ARG A CA 1
ATOM 831 C C . ARG A 1 109 ? 8.492 -13.298 -5.959 1.00 67.44 109 ARG A 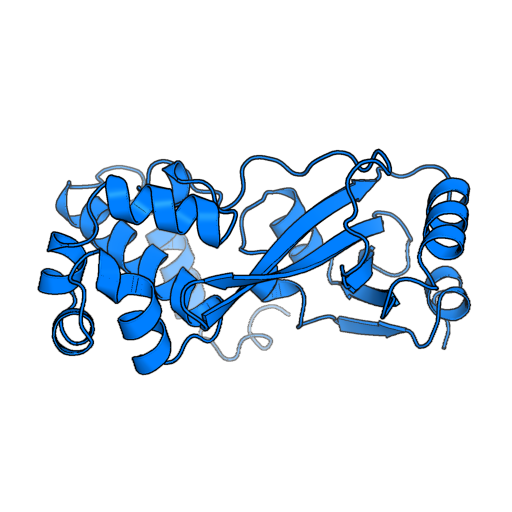C 1
ATOM 833 O O . ARG A 1 109 ? 8.646 -12.272 -6.632 1.00 67.44 109 ARG A O 1
ATOM 840 N N . PRO A 1 110 ? 9.150 -14.439 -6.235 1.00 64.69 110 PRO A N 1
ATOM 841 C CA . PRO A 1 110 ? 9.910 -14.591 -7.465 1.00 64.69 110 PRO A CA 1
ATOM 842 C C . PRO A 1 110 ? 8.962 -14.460 -8.660 1.00 64.69 110 PRO A C 1
ATOM 844 O O . PRO A 1 110 ? 7.840 -14.976 -8.650 1.00 64.69 11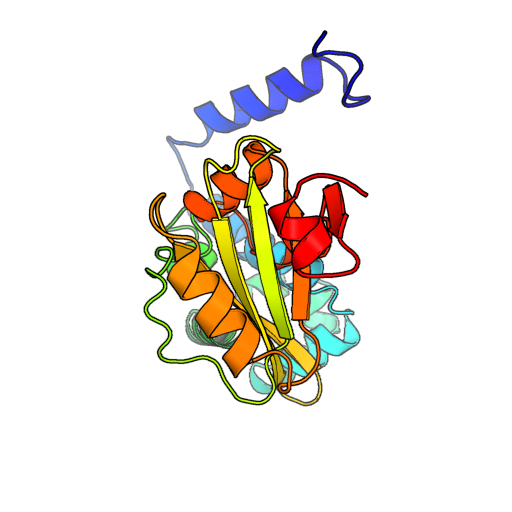0 PRO A O 1
ATOM 847 N N . PHE A 1 111 ? 9.402 -13.737 -9.685 1.00 65.06 111 PHE A N 1
ATOM 848 C CA . PHE A 1 111 ? 8.619 -13.573 -10.900 1.00 65.06 111 PHE A CA 1
ATOM 849 C C . PHE A 1 111 ? 8.684 -14.836 -11.769 1.00 65.06 111 PHE A C 1
ATOM 851 O O . PHE A 1 111 ? 9.680 -15.068 -12.456 1.00 65.06 111 PHE A O 1
ATOM 858 N N . ASN A 1 112 ? 7.606 -15.623 -11.770 1.00 63.66 112 ASN A N 1
ATOM 859 C CA . ASN A 1 112 ? 7.496 -16.849 -12.571 1.00 63.66 112 ASN A CA 1
ATOM 860 C C . ASN A 1 112 ? 6.601 -16.690 -13.815 1.00 63.66 112 ASN A C 1
ATOM 862 O O . ASN A 1 112 ? 6.377 -17.661 -14.523 1.00 63.66 112 ASN A O 1
ATOM 866 N N . GLY A 1 113 ? 6.073 -15.490 -14.090 1.00 57.00 113 GLY A N 1
ATOM 867 C CA . GLY A 1 113 ? 5.157 -15.231 -15.214 1.00 57.00 113 GLY A CA 1
ATOM 868 C C . GLY A 1 113 ? 3.715 -15.713 -14.999 1.00 57.00 113 GLY 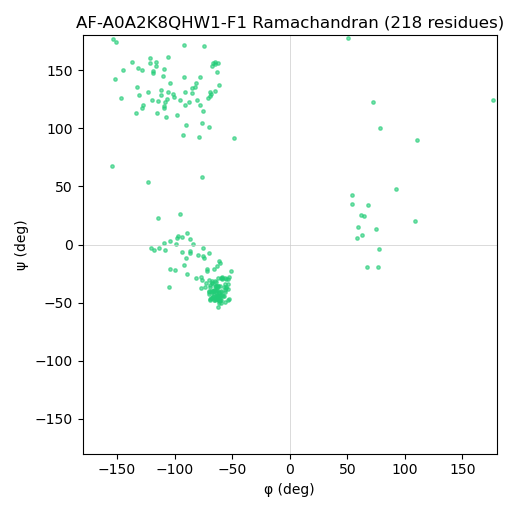A C 1
ATOM 869 O O . GLY A 1 113 ? 2.802 -15.187 -15.629 1.00 57.00 113 GLY A O 1
ATOM 870 N N . ASP A 1 114 ? 3.491 -16.636 -14.065 1.00 54.34 114 ASP A N 1
ATOM 871 C CA . ASP A 1 114 ? 2.161 -17.121 -13.702 1.00 54.34 114 ASP A CA 1
ATOM 872 C C . ASP A 1 114 ? 1.446 -16.146 -12.746 1.00 54.34 114 ASP A C 1
ATOM 874 O O . ASP A 1 114 ? 1.943 -15.835 -11.659 1.00 54.34 114 ASP A O 1
ATOM 878 N N . GLY A 1 115 ? 0.246 -15.690 -13.123 1.00 56.09 115 GLY A N 1
ATOM 879 C CA . GLY A 1 115 ? -0.673 -14.990 -12.213 1.00 56.09 115 GLY A CA 1
ATOM 880 C C . GLY A 1 115 ? -0.872 -13.491 -12.445 1.00 56.09 115 GLY A C 1
ATOM 881 O O . GLY A 1 115 ? -1.315 -12.801 -11.521 1.00 56.09 115 GLY A O 1
ATOM 882 N N . VAL A 1 116 ? -0.570 -12.988 -13.644 1.00 61.41 116 VAL A N 1
ATOM 883 C CA . VAL A 1 116 ? -0.964 -11.631 -14.041 1.00 61.41 116 VAL A CA 1
ATOM 884 C C . VAL A 1 116 ? -2.356 -11.649 -14.649 1.00 61.41 116 VAL A C 1
ATOM 886 O O . VAL A 1 116 ? -2.647 -12.392 -15.583 1.00 61.41 116 VAL A O 1
ATOM 889 N N . GLU A 1 117 ? -3.235 -10.864 -14.040 1.00 66.12 117 GLU A N 1
ATOM 890 C CA . GLU A 1 117 ? -4.645 -10.777 -14.402 1.00 66.12 117 GLU A CA 1
ATOM 891 C C . GLU A 1 117 ? -4.789 -9.910 -15.663 1.00 66.12 117 GLU A C 1
ATOM 893 O O . GLU A 1 117 ? -4.046 -8.942 -15.828 1.00 66.12 117 GLU A O 1
ATOM 898 N N . CYS A 1 118 ? -5.734 -10.253 -16.549 1.00 58.94 118 CYS A N 1
ATOM 899 C CA . CYS A 1 118 ? -5.875 -9.654 -17.887 1.00 58.94 118 CYS A CA 1
ATOM 900 C C . CYS A 1 118 ? -6.157 -8.136 -17.895 1.00 58.94 118 CYS A C 1
ATOM 902 O O . CYS A 1 118 ? -5.958 -7.514 -18.930 1.00 58.94 118 CYS A O 1
ATOM 904 N N . ASP A 1 119 ? -6.534 -7.550 -16.752 1.00 71.44 119 ASP A N 1
ATOM 905 C CA . ASP A 1 119 ? -6.842 -6.119 -16.588 1.00 71.44 119 ASP A CA 1
ATOM 906 C C . ASP A 1 119 ? -5.847 -5.397 -15.656 1.00 71.44 119 ASP A C 1
ATOM 908 O O . ASP A 1 119 ? -6.171 -4.390 -15.020 1.00 71.44 119 ASP A O 1
ATOM 912 N N . SER A 1 120 ? -4.640 -5.946 -15.502 1.00 78.19 120 SER A N 1
ATOM 913 C CA . SER A 1 120 ? -3.607 -5.345 -14.654 1.00 78.19 120 SER A CA 1
ATOM 914 C C . SER A 1 120 ? -2.816 -4.285 -15.409 1.00 78.19 120 SER A C 1
ATOM 916 O O . SER A 1 120 ? -2.287 -4.555 -16.485 1.00 78.19 120 SER A O 1
ATOM 918 N N . GLU A 1 121 ? -2.592 -3.132 -14.781 1.00 84.75 121 GLU A N 1
ATOM 919 C CA . GLU A 1 121 ? -1.484 -2.271 -15.189 1.00 84.75 121 GLU A CA 1
ATOM 920 C C . GLU A 1 121 ? -0.176 -2.983 -14.832 1.00 84.75 121 GLU A C 1
ATOM 922 O O . GLU A 1 121 ? 0.010 -3.446 -13.699 1.00 84.75 121 GLU A O 1
ATOM 927 N N . ILE A 1 122 ? 0.727 -3.077 -15.803 1.00 83.50 122 ILE A N 1
ATOM 928 C CA . ILE A 1 122 ? 2.024 -3.725 -15.631 1.00 83.50 122 ILE A CA 1
ATOM 929 C C . ILE A 1 122 ? 3.095 -2.665 -15.703 1.00 83.50 122 ILE A C 1
ATOM 931 O O . ILE A 1 122 ? 3.180 -1.911 -16.673 1.00 83.50 122 ILE A O 1
ATOM 935 N N . VAL A 1 123 ? 3.965 -2.657 -14.707 1.00 84.88 123 VAL A N 1
ATOM 936 C CA . VAL A 1 123 ? 5.071 -1.717 -14.697 1.00 84.88 123 VAL A CA 1
ATOM 937 C C . VAL A 1 123 ? 6.367 -2.451 -14.494 1.00 84.88 123 VAL A C 1
ATOM 939 O O . VAL A 1 123 ? 6.602 -3.115 -13.482 1.00 84.88 123 VAL A O 1
ATOM 942 N N . PHE A 1 124 ? 7.214 -2.284 -15.490 1.00 85.12 124 PHE A N 1
ATOM 943 C CA . PHE A 1 124 ? 8.597 -2.685 -15.440 1.00 85.12 124 PHE A CA 1
ATOM 944 C C . PHE A 1 124 ? 9.379 -1.603 -14.725 1.00 85.12 124 PHE A C 1
ATOM 946 O O . PHE A 1 124 ? 9.210 -0.416 -15.003 1.00 85.12 124 PHE A O 1
ATOM 953 N N . PHE A 1 125 ? 10.260 -2.005 -13.823 1.00 86.00 125 PHE A N 1
ATOM 954 C CA . PHE A 1 125 ? 11.132 -1.052 -13.168 1.00 86.00 125 PHE A CA 1
ATOM 955 C C . PHE A 1 125 ? 12.553 -1.559 -13.050 1.00 86.00 125 PHE A C 1
ATOM 957 O O . PHE A 1 125 ? 12.807 -2.766 -13.053 1.00 86.00 125 PHE A O 1
ATOM 964 N N . ARG A 1 126 ? 13.479 -0.612 -12.923 1.00 82.25 126 ARG A N 1
ATOM 965 C CA . ARG A 1 126 ? 14.876 -0.890 -12.605 1.00 82.25 126 ARG A CA 1
ATOM 966 C C . ARG A 1 126 ? 15.392 0.004 -11.488 1.00 82.25 126 ARG A C 1
ATOM 968 O O . ARG A 1 126 ? 14.925 1.131 -11.308 1.00 82.25 126 ARG A O 1
ATOM 975 N N . CYS A 1 127 ? 16.372 -0.519 -10.767 1.00 79.00 127 CYS A N 1
ATOM 976 C CA . CYS A 1 127 ? 17.271 0.269 -9.939 1.00 79.00 127 CYS A CA 1
ATOM 977 C C . CYS A 1 127 ? 18.398 0.778 -10.831 1.00 79.00 127 CYS A C 1
ATOM 979 O O . CYS A 1 127 ? 18.990 -0.052 -11.515 1.00 79.00 127 CYS A O 1
ATOM 981 N N . ASN A 1 128 ? 18.675 2.087 -10.770 1.00 69.88 128 ASN A N 1
ATOM 982 C CA . ASN A 1 128 ? 19.815 2.780 -11.388 1.00 69.88 128 ASN A CA 1
ATOM 983 C C . ASN A 1 128 ? 20.049 2.503 -12.899 1.00 69.88 128 ASN A C 1
ATOM 985 O O . ASN A 1 128 ? 19.318 1.769 -13.562 1.00 69.88 128 ASN A O 1
ATOM 989 N N . GLU A 1 129 ? 21.051 3.165 -13.485 1.00 59.28 129 GLU A N 1
ATOM 990 C CA . GLU A 1 129 ? 21.442 2.941 -14.887 1.00 59.28 129 GLU A CA 1
ATOM 991 C C . GLU A 1 129 ? 22.311 1.688 -15.078 1.00 59.28 129 GLU A C 1
ATOM 993 O O . GLU A 1 129 ? 22.562 1.292 -16.211 1.00 59.28 129 GLU A O 1
ATOM 998 N N . SER A 1 130 ? 22.778 1.041 -14.003 1.00 56.84 130 SER A N 1
ATOM 999 C CA . SER A 1 130 ? 23.692 -0.106 -14.078 1.00 56.84 130 SER A CA 1
ATOM 1000 C C . SER A 1 130 ? 22.991 -1.467 -14.168 1.00 56.84 130 SER A C 1
ATOM 1002 O O . SER A 1 130 ? 23.665 -2.494 -14.123 1.00 56.84 130 SER A O 1
ATOM 1004 N N . TYR A 1 131 ? 21.666 -1.495 -14.379 1.00 56.16 131 TYR A N 1
ATOM 1005 C CA . TYR A 1 131 ? 20.864 -2.702 -14.671 1.00 56.16 131 TYR A CA 1
ATOM 1006 C C . TYR A 1 131 ? 20.914 -3.790 -13.582 1.00 56.16 131 TYR A C 1
ATOM 1008 O O . TYR A 1 131 ? 20.515 -4.931 -13.815 1.00 56.16 131 TYR A O 1
ATOM 1016 N N . LEU A 1 132 ? 21.391 -3.456 -12.380 1.00 56.50 132 LEU A N 1
ATOM 1017 C CA . LEU A 1 132 ? 21.687 -4.441 -11.338 1.00 56.50 132 LEU A CA 1
ATOM 1018 C C . LEU A 1 132 ? 20.433 -5.049 -10.704 1.00 56.50 132 LEU A C 1
ATOM 1020 O O . LEU A 1 132 ? 20.521 -6.125 -10.134 1.00 56.50 132 LEU A O 1
ATOM 1024 N N . MET A 1 133 ? 19.268 -4.409 -10.794 1.00 67.06 133 MET A N 1
ATOM 1025 C CA . MET A 1 133 ? 18.008 -4.986 -10.317 1.00 67.06 133 MET A CA 1
ATOM 1026 C C . MET A 1 133 ? 16.865 -4.519 -11.206 1.00 67.06 133 MET A C 1
ATOM 1028 O O . MET A 1 133 ? 16.675 -3.316 -11.380 1.00 67.06 133 MET A O 1
ATOM 1032 N N . SER A 1 134 ? 16.088 -5.463 -11.736 1.00 74.81 134 SER A N 1
ATOM 1033 C CA . SER A 1 134 ? 14.845 -5.180 -12.451 1.00 74.81 134 SER A CA 1
ATOM 1034 C C . SER A 1 134 ? 13.702 -6.016 -11.891 1.00 74.81 134 SER A C 1
ATOM 1036 O O . SER A 1 134 ? 13.891 -7.108 -11.349 1.00 74.81 134 SER A O 1
ATOM 1038 N N . GLY A 1 135 ? 12.500 -5.473 -11.983 1.00 78.94 135 GLY A N 1
ATOM 1039 C CA . GLY A 1 135 ? 11.309 -6.096 -11.441 1.00 78.94 135 GLY A CA 1
ATOM 1040 C C . GLY A 1 135 ? 10.077 -5.704 -12.225 1.00 78.94 135 GLY A C 1
ATOM 1041 O O . GLY A 1 135 ? 10.117 -4.873 -13.138 1.00 78.94 135 GLY A O 1
ATOM 1042 N N . VAL A 1 136 ? 8.977 -6.340 -11.853 1.00 80.50 136 VAL A N 1
ATOM 1043 C CA . VAL A 1 136 ? 7.656 -6.048 -12.383 1.00 80.50 136 VAL A CA 1
ATOM 1044 C C . VAL A 1 136 ? 6.708 -5.949 -11.208 1.00 80.50 136 VAL A C 1
ATOM 1046 O O . VAL A 1 136 ? 6.723 -6.797 -10.318 1.00 80.50 136 VAL A O 1
ATOM 1049 N N . PHE A 1 137 ? 5.844 -4.951 -11.203 1.00 85.38 137 PHE A N 1
ATOM 1050 C CA . PHE A 1 137 ? 4.649 -5.021 -10.379 1.00 85.38 137 PHE A CA 1
ATOM 1051 C C . PHE A 1 137 ? 3.409 -5.013 -11.257 1.00 85.38 137 PHE A C 1
ATOM 1053 O O . PHE A 1 137 ? 3.409 -4.491 -12.374 1.00 85.38 137 PHE A O 1
ATOM 1060 N N . THR A 1 138 ? 2.350 -5.605 -10.723 1.00 84.44 138 THR A N 1
ATOM 1061 C CA . THR A 1 138 ? 1.011 -5.514 -11.295 1.00 84.44 138 THR A CA 1
ATOM 1062 C C . THR A 1 138 ? 0.142 -4.707 -10.360 1.00 84.44 138 THR A C 1
ATOM 1064 O O . THR A 1 138 ? 0.110 -4.994 -9.157 1.00 84.44 138 THR A O 1
ATOM 1067 N N . ARG A 1 139 ? -0.600 -3.755 -10.909 1.00 87.06 139 ARG A N 1
ATOM 1068 C CA . ARG A 1 139 ? -1.626 -3.015 -10.186 1.00 87.06 139 ARG A CA 1
ATOM 1069 C C . ARG A 1 139 ? -2.990 -3.347 -10.773 1.00 87.06 139 ARG A C 1
ATOM 1071 O O . ARG A 1 139 ? -3.229 -3.175 -11.963 1.00 87.06 139 ARG A O 1
ATOM 1078 N N . THR A 1 140 ? -3.876 -3.816 -9.906 1.00 87.88 140 THR A N 1
ATOM 1079 C CA . THR A 1 140 ? -5.287 -4.093 -10.210 1.00 87.88 140 THR A CA 1
ATOM 1080 C C . THR A 1 140 ? -6.163 -3.260 -9.286 1.00 87.88 140 THR A C 1
ATOM 1082 O O . THR A 1 140 ? -5.720 -2.858 -8.210 1.00 87.88 140 THR A O 1
ATOM 1085 N N . TRP A 1 141 ? -7.401 -2.985 -9.686 1.00 89.62 141 TRP A N 1
ATOM 1086 C CA . TRP A 1 141 ? -8.344 -2.222 -8.869 1.00 89.62 141 TRP A CA 1
ATOM 1087 C C . TRP A 1 141 ? -9.449 -3.132 -8.350 1.00 89.62 141 TRP A C 1
ATOM 1089 O O . TRP A 1 141 ? -10.226 -3.693 -9.123 1.00 89.62 141 TRP A O 1
ATOM 1099 N N . ARG A 1 142 ? -9.537 -3.262 -7.026 1.00 90.94 142 ARG A N 1
ATOM 1100 C CA . ARG A 1 142 ? -10.634 -3.961 -6.354 1.00 90.94 142 ARG A CA 1
ATOM 1101 C C . ARG A 1 142 ? -11.687 -2.945 -5.944 1.00 90.94 142 ARG A C 1
ATOM 1103 O O . ARG A 1 142 ? -11.390 -2.005 -5.218 1.00 90.94 142 ARG A O 1
ATOM 1110 N N . PHE A 1 143 ? -12.927 -3.143 -6.373 1.00 92.31 143 PHE A N 1
ATOM 1111 C CA . PHE A 1 143 ? -14.042 -2.285 -5.973 1.00 92.31 143 PHE A CA 1
ATOM 1112 C C . PHE A 1 143 ? -14.731 -2.880 -4.750 1.00 92.31 143 PHE A C 1
ATOM 1114 O O . PHE A 1 143 ? -15.613 -3.731 -4.865 1.00 92.31 143 PHE A O 1
ATOM 1121 N N . ILE A 1 144 ? -14.323 -2.434 -3.565 1.00 93.81 144 ILE A N 1
ATOM 1122 C CA . ILE A 1 144 ? -14.915 -2.881 -2.304 1.00 93.81 144 ILE A CA 1
ATOM 1123 C C . ILE A 1 144 ? -15.931 -1.835 -1.890 1.00 93.81 144 ILE A C 1
ATOM 1125 O O . ILE A 1 144 ? -15.579 -0.708 -1.559 1.00 93.81 144 ILE A O 1
ATOM 1129 N N . GLN A 1 145 ? -17.211 -2.205 -1.936 1.00 91.38 145 GLN A N 1
ATOM 1130 C CA . GLN A 1 145 ? -18.308 -1.293 -1.601 1.00 91.38 145 GLN A CA 1
ATOM 1131 C C . GLN A 1 145 ? -18.233 0.003 -2.423 1.00 91.38 145 GLN A C 1
ATOM 1133 O O . GLN A 1 145 ? -18.415 1.087 -1.887 1.00 91.38 145 GLN A O 1
ATOM 1138 N N . ASN A 1 146 ? -17.934 -0.102 -3.722 1.00 91.06 146 ASN A N 1
ATOM 1139 C CA . ASN A 1 146 ? -17.701 1.018 -4.648 1.00 91.06 146 ASN A CA 1
ATOM 1140 C C . ASN A 1 146 ? -16.500 1.922 -4.314 1.00 91.06 146 ASN A C 1
ATOM 1142 O O . ASN A 1 146 ? -16.319 2.947 -4.970 1.00 91.06 146 ASN A O 1
ATOM 1146 N N . VAL A 1 147 ? -15.663 1.555 -3.342 1.00 94.00 147 VAL A N 1
ATOM 1147 C CA . VAL A 1 147 ? -14.383 2.218 -3.088 1.00 94.00 147 VAL A CA 1
ATOM 1148 C C . VAL A 1 147 ? -13.301 1.493 -3.896 1.00 94.00 147 VAL A C 1
ATOM 1150 O O . VAL A 1 147 ? -13.129 0.284 -3.716 1.00 94.00 147 VAL A O 1
ATOM 1153 N N . PRO A 1 148 ? -12.599 2.184 -4.812 1.00 92.69 148 PRO A N 1
ATOM 1154 C CA . PRO A 1 148 ? -11.516 1.583 -5.575 1.00 92.69 148 PRO A CA 1
ATOM 1155 C C . PRO A 1 148 ? -10.276 1.449 -4.685 1.00 92.69 148 PRO A C 1
ATOM 1157 O O . PRO A 1 148 ? -9.703 2.446 -4.255 1.00 92.69 148 PRO A O 1
ATOM 1160 N N . ILE A 1 149 ? -9.864 0.213 -4.415 1.00 92.56 149 ILE A N 1
ATOM 1161 C CA . ILE A 1 149 ? -8.661 -0.110 -3.647 1.00 92.56 149 ILE A CA 1
ATOM 1162 C C . ILE A 1 149 ? -7.618 -0.694 -4.603 1.00 92.56 149 ILE A C 1
ATOM 1164 O O . ILE A 1 149 ? -7.891 -1.724 -5.236 1.00 92.56 149 ILE A O 1
ATOM 1168 N N . PRO A 1 150 ? -6.438 -0.066 -4.746 1.00 90.19 150 PRO A N 1
ATOM 1169 C CA . PRO A 1 150 ? -5.381 -0.623 -5.567 1.00 90.19 150 PRO A CA 1
ATOM 1170 C C . PRO A 1 150 ? -4.799 -1.855 -4.869 1.00 90.19 150 PRO A C 1
ATOM 1172 O O . PRO A 1 150 ? -4.356 -1.800 -3.724 1.00 90.19 150 PRO A O 1
ATOM 1175 N N . TYR A 1 151 ? -4.776 -2.975 -5.580 1.00 88.44 151 TYR A N 1
ATOM 1176 C CA . TYR A 1 151 ? -4.124 -4.198 -5.140 1.00 88.44 151 TYR A CA 1
ATOM 1177 C C . TYR A 1 151 ? -2.852 -4.400 -5.957 1.00 88.44 151 TYR A C 1
ATOM 1179 O O . TYR A 1 151 ? -2.898 -4.668 -7.165 1.00 88.44 151 TYR A O 1
ATOM 1187 N N . ILE A 1 152 ? -1.711 -4.227 -5.290 1.00 87.31 152 ILE A N 1
ATOM 1188 C CA . ILE A 1 152 ? -0.394 -4.238 -5.921 1.00 87.31 152 ILE A CA 1
ATOM 1189 C C . ILE A 1 152 ? 0.345 -5.507 -5.528 1.00 87.31 152 ILE A C 1
ATOM 1191 O O . ILE A 1 152 ? 0.593 -5.762 -4.351 1.00 87.31 152 ILE A O 1
ATOM 1195 N N . LYS A 1 153 ? 0.752 -6.277 -6.534 1.00 84.19 153 LYS A N 1
ATOM 1196 C CA . LYS A 1 153 ? 1.660 -7.412 -6.357 1.00 84.19 153 LYS A CA 1
ATOM 1197 C C . LYS A 1 153 ? 3.021 -7.012 -6.906 1.00 84.19 153 LYS A C 1
ATOM 1199 O O . LYS A 1 153 ? 3.121 -6.597 -8.060 1.00 84.19 153 LYS A O 1
ATOM 1204 N N . VAL A 1 154 ? 4.056 -7.134 -6.080 1.00 80.94 154 VAL A N 1
ATOM 1205 C CA . VAL A 1 154 ? 5.443 -6.865 -6.473 1.00 80.94 154 VAL A CA 1
ATOM 1206 C C . VAL A 1 154 ? 6.138 -8.188 -6.749 1.00 80.94 154 VAL A C 1
ATOM 1208 O O . VAL A 1 154 ? 6.142 -9.091 -5.908 1.00 80.94 154 VAL A O 1
ATOM 1211 N N . TYR A 1 155 ? 6.741 -8.286 -7.927 1.00 78.44 155 TYR A N 1
ATOM 1212 C CA . TYR A 1 155 ? 7.497 -9.443 -8.363 1.00 78.44 155 TYR A CA 1
ATOM 1213 C C . TYR A 1 155 ? 8.915 -9.023 -8.725 1.00 78.44 155 TYR A C 1
ATOM 1215 O O . TYR A 1 155 ? 9.132 -8.082 -9.492 1.00 78.44 155 TYR A O 1
ATOM 1223 N N . MET A 1 156 ? 9.896 -9.749 -8.206 1.00 71.38 156 MET A N 1
ATOM 1224 C CA . MET A 1 156 ? 11.296 -9.475 -8.519 1.00 71.38 156 MET A CA 1
ATOM 1225 C C . MET A 1 156 ? 11.888 -10.575 -9.379 1.00 71.38 156 MET A C 1
ATOM 1227 O O . MET A 1 156 ? 11.580 -11.761 -9.212 1.00 71.38 156 MET A O 1
ATOM 1231 N N . LYS A 1 157 ? 12.786 -10.170 -10.278 1.00 65.38 157 LYS A N 1
ATOM 1232 C CA . LYS A 1 157 ? 13.656 -11.080 -11.010 1.00 65.38 157 LYS A CA 1
ATOM 1233 C C . LYS A 1 157 ? 15.107 -10.733 -10.680 1.00 65.38 157 LYS A C 1
ATOM 1235 O O . LYS A 1 157 ? 15.540 -9.598 -10.843 1.00 65.38 157 LYS A O 1
ATOM 1240 N N . GLY A 1 158 ? 15.859 -11.720 -10.197 1.00 54.69 158 GLY A N 1
ATOM 1241 C CA . GLY A 1 158 ? 17.302 -11.576 -10.017 1.00 54.69 158 GLY A CA 1
ATOM 1242 C C . GLY A 1 158 ? 18.024 -11.386 -11.355 1.00 54.69 158 GLY A C 1
ATOM 1243 O O . GLY A 1 158 ? 17.534 -11.812 -12.402 1.00 54.69 158 GLY A O 1
ATOM 1244 N N . ILE A 1 159 ? 19.198 -10.755 -11.294 1.00 49.19 159 ILE A N 1
ATOM 1245 C CA . ILE A 1 159 ? 20.148 -10.496 -12.386 1.00 49.19 159 ILE A CA 1
ATOM 1246 C C . ILE A 1 159 ? 20.404 -11.779 -13.184 1.00 49.19 159 ILE A C 1
ATOM 1248 O O . ILE A 1 159 ? 21.263 -12.561 -12.796 1.00 49.19 159 ILE A O 1
ATOM 1252 N N . THR A 1 160 ? 19.655 -12.050 -14.256 1.00 43.19 160 THR A N 1
ATOM 1253 C CA . THR A 1 160 ? 20.116 -12.808 -15.437 1.00 43.19 160 THR A CA 1
ATOM 1254 C C . THR A 1 160 ? 18.988 -13.016 -16.454 1.00 43.19 160 THR A C 1
ATOM 1256 O O . THR A 1 160 ? 17.949 -13.623 -16.183 1.00 43.19 160 THR A O 1
ATOM 1259 N N . SER A 1 161 ? 19.269 -12.567 -17.679 1.00 48.69 161 SER A N 1
ATOM 1260 C CA . SER A 1 161 ? 18.521 -12.677 -18.943 1.00 48.69 161 SER A CA 1
ATOM 1261 C C . SER A 1 161 ? 17.329 -11.724 -19.145 1.00 48.69 161 SER A C 1
ATOM 1263 O O . SER A 1 161 ? 16.194 -11.989 -18.733 1.00 48.69 161 SER A O 1
ATOM 1265 N N . ASP A 1 162 ? 17.593 -10.658 -19.908 1.00 54.41 162 ASP A N 1
ATOM 1266 C CA . ASP A 1 162 ? 16.619 -9.769 -20.565 1.00 54.41 162 ASP A CA 1
ATOM 1267 C C . ASP A 1 162 ? 15.558 -10.523 -21.389 1.00 54.41 162 ASP A C 1
ATOM 1269 O O . ASP A 1 162 ? 14.447 -10.035 -21.588 1.00 54.41 162 ASP A O 1
ATOM 1273 N N . LEU A 1 163 ? 15.863 -11.756 -21.809 1.00 49.34 163 LEU A N 1
ATOM 1274 C CA . LEU A 1 163 ? 15.009 -12.617 -22.635 1.00 49.34 163 LEU A CA 1
ATOM 1275 C C . LEU A 1 163 ? 13.604 -12.854 -22.053 1.00 49.34 163 LEU A C 1
ATOM 1277 O O . LEU A 1 163 ? 12.638 -12.862 -22.815 1.00 49.34 163 LEU A O 1
ATOM 1281 N N . ASN A 1 164 ? 13.443 -12.976 -20.726 1.00 57.19 164 ASN A N 1
ATOM 1282 C CA . ASN A 1 164 ? 12.093 -13.154 -20.162 1.00 57.19 164 ASN A CA 1
ATOM 1283 C C . ASN A 1 164 ? 11.335 -11.831 -20.019 1.00 57.19 164 ASN A C 1
ATOM 1285 O O . ASN A 1 164 ? 10.115 -11.853 -20.100 1.00 57.19 164 ASN A O 1
ATOM 1289 N N . LEU A 1 165 ? 12.018 -10.694 -19.821 1.00 63.44 165 LEU A N 1
ATOM 1290 C CA . LEU A 1 165 ? 11.350 -9.387 -19.766 1.00 63.44 165 LEU A CA 1
ATOM 1291 C C . LEU A 1 165 ? 10.828 -8.999 -21.149 1.00 63.44 165 LEU A C 1
ATOM 1293 O O . LEU A 1 165 ? 9.696 -8.545 -21.253 1.00 63.44 165 LEU A O 1
ATOM 1297 N N . GLN A 1 166 ? 11.605 -9.263 -22.205 1.00 65.81 166 GLN A N 1
ATOM 1298 C CA . GLN A 1 166 ? 11.167 -9.085 -23.594 1.00 65.81 166 GLN A CA 1
ATOM 1299 C C . GLN A 1 166 ? 9.971 -9.971 -23.938 1.00 65.81 166 GLN A C 1
ATOM 1301 O O . GLN A 1 166 ? 8.981 -9.483 -24.481 1.00 65.81 166 GLN A O 1
ATOM 1306 N N . HIS A 1 167 ? 10.042 -11.263 -23.598 1.00 64.12 167 HIS A N 1
ATOM 1307 C CA . HIS A 1 167 ? 8.923 -12.182 -23.795 1.00 64.12 167 HIS A CA 1
ATOM 1308 C C . HIS A 1 167 ? 7.677 -11.699 -23.045 1.00 64.12 167 HIS A C 1
ATOM 1310 O O . HIS A 1 167 ? 6.588 -11.648 -23.607 1.00 64.12 167 HIS A O 1
ATOM 1316 N N . TYR A 1 168 ? 7.845 -11.270 -21.797 1.00 65.75 168 TYR A N 1
ATOM 1317 C CA . TYR A 1 168 ? 6.739 -10.834 -20.959 1.00 65.75 168 TYR A CA 1
ATOM 1318 C C . TYR A 1 168 ? 6.125 -9.504 -21.412 1.00 65.75 168 TYR A C 1
ATOM 1320 O O . TYR A 1 168 ? 4.903 -9.361 -21.442 1.00 65.75 168 TYR A O 1
ATOM 1328 N N . HIS A 1 169 ? 6.961 -8.555 -21.831 1.00 69.75 169 HIS A N 1
ATOM 1329 C CA . HIS A 1 169 ? 6.538 -7.337 -22.510 1.00 69.75 169 HIS A CA 1
ATOM 1330 C C . HIS A 1 169 ? 5.712 -7.666 -23.761 1.00 69.75 169 HIS A C 1
ATOM 1332 O O . HIS A 1 169 ? 4.601 -7.165 -23.913 1.00 69.75 169 HIS A O 1
ATOM 1338 N N . ALA A 1 170 ? 6.211 -8.560 -24.621 1.00 65.88 170 ALA A N 1
ATOM 1339 C CA . ALA A 1 170 ? 5.533 -8.942 -25.857 1.00 65.88 170 ALA A CA 1
ATOM 1340 C C . ALA A 1 170 ? 4.168 -9.607 -25.610 1.00 65.88 170 ALA A C 1
ATOM 1342 O O . ALA A 1 170 ? 3.233 -9.384 -26.376 1.00 65.88 170 ALA A O 1
ATOM 1343 N N . VAL A 1 171 ? 4.039 -10.392 -24.535 1.00 64.56 171 VAL A N 1
ATOM 1344 C CA . VAL A 1 171 ? 2.775 -11.046 -24.160 1.00 64.56 171 VAL A CA 1
ATOM 1345 C C . VAL A 1 171 ? 1.758 -10.047 -23.603 1.00 64.56 171 VAL A C 1
ATOM 1347 O O . VAL A 1 171 ? 0.563 -10.215 -23.834 1.00 64.56 171 VAL A O 1
ATOM 1350 N N . ASN A 1 172 ? 2.204 -8.996 -22.908 1.00 67.19 172 ASN A N 1
ATOM 1351 C CA . ASN A 1 172 ? 1.303 -8.134 -22.138 1.00 67.19 172 ASN A CA 1
ATOM 1352 C C . ASN A 1 172 ? 1.151 -6.694 -22.639 1.00 67.19 172 ASN A C 1
ATOM 1354 O O . ASN A 1 172 ? 0.329 -5.961 -22.094 1.00 67.19 172 ASN A O 1
ATOM 1358 N N . VAL A 1 173 ? 1.863 -6.278 -23.690 1.00 64.56 173 VAL A N 1
ATOM 1359 C CA . VAL A 1 173 ? 1.672 -4.956 -24.324 1.00 64.56 173 VAL A CA 1
ATOM 1360 C C . VAL A 1 173 ? 0.214 -4.688 -24.707 1.00 64.56 173 VAL A C 1
ATOM 1362 O O . VAL A 1 173 ? -0.229 -3.543 -24.704 1.00 64.56 173 VAL A O 1
ATOM 1365 N N . ASN A 1 174 ? -0.551 -5.747 -24.974 1.00 61.72 174 ASN A N 1
ATOM 1366 C CA . ASN A 1 174 ? -1.949 -5.654 -25.375 1.00 61.72 174 ASN A CA 1
ATOM 1367 C C . ASN A 1 174 ? -2.939 -5.590 -24.189 1.00 61.72 174 ASN A C 1
ATOM 1369 O O . ASN A 1 174 ? -4.119 -5.352 -24.424 1.00 61.72 174 ASN A O 1
ATOM 1373 N N . ASN A 1 175 ? -2.482 -5.763 -22.939 1.00 61.28 175 ASN A N 1
ATOM 1374 C CA . ASN A 1 175 ? -3.329 -5.927 -21.742 1.00 61.28 175 ASN A CA 1
ATOM 1375 C C . ASN A 1 175 ? -3.584 -4.624 -20.948 1.00 61.28 175 ASN A C 1
ATOM 1377 O O . ASN A 1 175 ? -3.870 -4.669 -19.759 1.00 61.28 175 ASN A O 1
ATOM 1381 N N . GLY A 1 176 ? -3.528 -3.449 -21.587 1.00 58.56 176 GLY A N 1
ATOM 1382 C CA . GLY A 1 176 ? -4.097 -2.234 -20.978 1.00 58.56 176 GLY A CA 1
ATOM 1383 C C . GLY A 1 176 ? -3.149 -1.368 -20.139 1.00 58.56 176 GLY A C 1
ATOM 1384 O O . GLY A 1 176 ? -3.527 -0.891 -19.074 1.00 58.56 176 GLY A O 1
ATOM 1385 N N . GLY A 1 177 ? -1.959 -1.068 -20.668 1.00 73.38 177 GLY A N 1
ATOM 1386 C CA . GLY A 1 177 ? -1.093 0.001 -20.157 1.00 73.38 177 GLY A CA 1
ATOM 1387 C C . GLY A 1 177 ? 0.167 -0.536 -19.494 1.00 73.38 177 GLY A C 1
ATOM 1388 O O . GLY A 1 177 ? 0.201 -0.790 -18.293 1.00 73.38 177 GLY A O 1
ATOM 1389 N N . VAL A 1 178 ? 1.215 -0.703 -20.298 1.00 83.38 178 VAL A N 1
ATOM 1390 C CA . VAL A 1 178 ? 2.548 -1.042 -19.802 1.00 83.38 178 VAL A CA 1
ATOM 1391 C C . VAL A 1 178 ? 3.327 0.243 -19.548 1.00 83.38 178 VAL A C 1
ATOM 1393 O O . VAL A 1 178 ? 3.378 1.101 -20.429 1.00 83.38 178 VAL A O 1
ATOM 1396 N N . LYS A 1 179 ? 3.958 0.358 -18.376 1.00 87.94 179 LYS A N 1
ATOM 1397 C CA . LYS A 1 179 ? 4.856 1.475 -18.044 1.00 87.94 179 LYS A CA 1
ATOM 1398 C C . LYS A 1 179 ? 6.259 0.998 -17.694 1.00 87.94 179 LYS A C 1
ATOM 1400 O O . LYS A 1 179 ? 6.471 -0.164 -17.339 1.00 87.94 179 LYS A O 1
ATOM 1405 N N . TYR A 1 180 ? 7.211 1.922 -17.770 1.00 87.50 180 TYR A N 1
ATOM 1406 C CA . TYR A 1 180 ? 8.628 1.654 -17.552 1.00 87.50 180 TYR A CA 1
ATOM 1407 C C . TYR A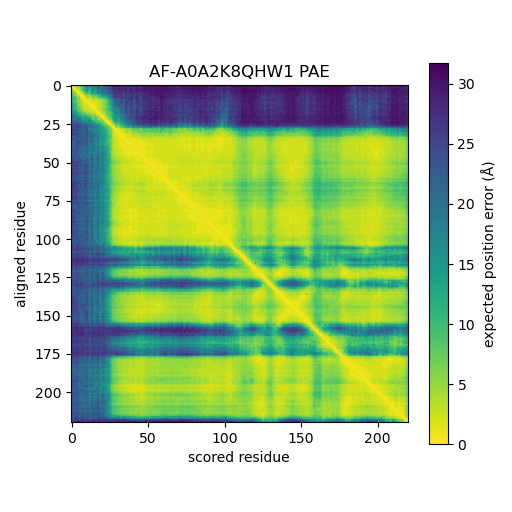 1 180 ? 9.224 2.715 -16.640 1.00 87.50 180 TYR A C 1
ATOM 1409 O O . TYR A 1 180 ? 9.337 3.872 -17.039 1.00 87.50 180 TYR A O 1
ATOM 1417 N N . PHE A 1 181 ? 9.626 2.338 -15.432 1.00 89.88 181 PHE A N 1
ATOM 1418 C CA . PHE A 1 181 ? 10.060 3.280 -14.403 1.00 89.88 181 PHE A CA 1
ATOM 1419 C C . PHE A 1 181 ? 11.511 3.070 -13.962 1.00 89.88 181 PHE A C 1
ATOM 1421 O O . PHE A 1 181 ? 12.034 1.956 -13.899 1.00 89.88 181 PHE A O 1
ATOM 1428 N N . LEU A 1 182 ? 12.155 4.174 -13.598 1.00 87.69 182 LEU A N 1
ATOM 1429 C CA . LEU A 1 182 ? 13.391 4.197 -12.828 1.00 87.69 182 LEU A CA 1
ATOM 1430 C C . LEU A 1 182 ? 13.062 4.527 -11.372 1.00 87.69 182 LEU A C 1
ATOM 1432 O O . LEU A 1 182 ? 12.419 5.541 -11.098 1.00 87.69 182 LEU A O 1
ATOM 1436 N N . PHE A 1 183 ? 13.571 3.721 -10.446 1.00 86.81 183 PHE A N 1
ATOM 1437 C CA . PHE A 1 183 ? 13.531 4.012 -9.013 1.00 86.81 183 PHE A CA 1
ATOM 1438 C C . PHE A 1 183 ? 14.944 4.193 -8.450 1.00 86.81 183 PHE A C 1
ATOM 1440 O O . PHE A 1 183 ? 15.930 3.694 -9.003 1.00 86.81 183 PHE A O 1
ATOM 1447 N N . SER A 1 184 ? 15.039 4.911 -7.328 1.00 86.00 184 SER A N 1
ATOM 1448 C CA . SER A 1 184 ? 16.280 4.982 -6.547 1.00 86.00 184 SER A CA 1
ATOM 1449 C C . SER A 1 184 ? 16.608 3.623 -5.941 1.00 86.00 184 SER A C 1
ATOM 1451 O O . SER A 1 184 ? 15.718 2.819 -5.661 1.00 86.00 184 SER A O 1
ATOM 1453 N N . GLU A 1 185 ? 17.886 3.413 -5.641 1.00 82.69 185 GLU A N 1
ATOM 1454 C CA . GLU A 1 185 ? 18.351 2.252 -4.882 1.00 82.69 185 GLU A CA 1
ATOM 1455 C C . GLU A 1 185 ? 17.586 2.097 -3.569 1.00 82.69 185 GLU A C 1
ATOM 1457 O O . GLU A 1 185 ? 17.002 1.048 -3.330 1.00 82.69 185 GLU A O 1
ATOM 1462 N N . LYS A 1 186 ? 17.426 3.183 -2.805 1.00 84.81 186 LYS A N 1
ATOM 1463 C CA . LYS A 1 186 ? 16.668 3.171 -1.549 1.00 84.81 186 LYS A CA 1
ATOM 1464 C C . LYS A 1 186 ? 15.201 2.760 -1.723 1.00 84.81 186 LYS A C 1
ATOM 1466 O O . LYS A 1 186 ? 14.664 2.050 -0.873 1.00 84.81 186 LYS A O 1
ATOM 1471 N N . GLN A 1 187 ? 14.529 3.212 -2.787 1.00 86.56 187 GLN A N 1
ATOM 1472 C CA . GLN A 1 187 ? 13.149 2.799 -3.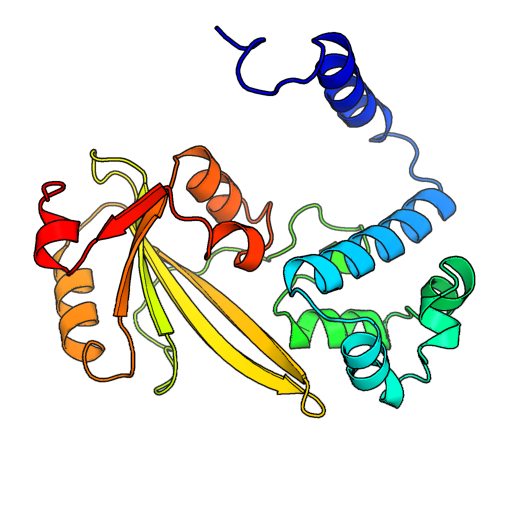076 1.00 86.56 187 GLN A CA 1
ATOM 1473 C C . GLN A 1 187 ? 13.082 1.298 -3.362 1.00 86.56 187 GLN A C 1
ATOM 1475 O O . GLN A 1 187 ? 12.252 0.603 -2.780 1.00 86.56 187 GLN A O 1
ATOM 1480 N N . VAL A 1 188 ? 13.980 0.792 -4.210 1.00 81.12 188 VAL A N 1
ATOM 1481 C CA . VAL A 1 188 ? 14.028 -0.634 -4.555 1.00 81.12 188 VAL A CA 1
ATOM 1482 C C . VAL A 1 188 ? 14.410 -1.482 -3.342 1.00 81.12 188 VAL A C 1
ATOM 1484 O O . VAL A 1 188 ? 13.757 -2.488 -3.096 1.00 81.12 188 VAL A O 1
ATOM 1487 N N . GLU A 1 189 ? 15.385 -1.065 -2.535 1.00 80.31 189 GLU A N 1
ATOM 1488 C CA . GLU A 1 189 ? 15.749 -1.716 -1.269 1.00 80.31 189 GLU A CA 1
ATOM 1489 C C . GLU A 1 189 ? 14.578 -1.764 -0.285 1.00 80.31 189 GLU A C 1
ATOM 1491 O O . GLU A 1 189 ? 14.322 -2.803 0.318 1.00 80.31 189 GLU A O 1
ATOM 1496 N N . SER A 1 190 ? 13.828 -0.668 -0.142 1.00 83.88 190 SER A N 1
ATOM 1497 C CA . SER A 1 190 ? 12.675 -0.623 0.768 1.00 83.88 190 SER A CA 1
ATOM 1498 C C . SER A 1 190 ? 11.554 -1.557 0.305 1.00 83.88 190 SER A C 1
ATOM 1500 O O . SER A 1 190 ? 10.947 -2.251 1.122 1.00 83.88 190 SER A O 1
ATOM 1502 N N . LEU A 1 191 ? 11.313 -1.634 -1.010 1.00 80.50 191 LEU A N 1
ATOM 1503 C CA . LEU A 1 191 ? 10.413 -2.636 -1.585 1.00 80.50 191 LEU A CA 1
ATOM 1504 C C . LEU A 1 191 ? 10.934 -4.052 -1.311 1.00 80.50 191 LEU A C 1
ATOM 1506 O O . LEU A 1 191 ? 10.167 -4.883 -0.835 1.00 80.50 191 LEU A O 1
ATOM 1510 N N . LEU A 1 192 ? 12.225 -4.307 -1.565 1.00 77.38 192 LEU A N 1
ATOM 1511 C CA . LEU A 1 192 ? 12.895 -5.604 -1.383 1.00 77.38 192 LEU A CA 1
ATOM 1512 C C . LEU A 1 192 ? 12.789 -6.140 0.037 1.00 77.38 192 LEU A C 1
ATOM 1514 O O . LEU A 1 192 ? 12.495 -7.318 0.236 1.00 77.38 192 LEU A O 1
ATOM 1518 N N . LEU A 1 193 ? 13.012 -5.265 1.010 1.00 80.00 193 LEU A N 1
ATOM 1519 C CA . LEU A 1 193 ? 12.887 -5.588 2.423 1.00 80.00 193 LEU A CA 1
ATOM 1520 C C . LEU A 1 193 ? 11.423 -5.690 2.867 1.00 80.00 193 LEU A C 1
ATOM 1522 O O . LEU A 1 193 ? 11.170 -6.119 3.985 1.00 80.00 193 LEU A O 1
ATOM 1526 N N . GLY A 1 194 ? 10.463 -5.290 2.028 1.00 80.00 194 GLY A N 1
ATOM 1527 C CA . GLY A 1 194 ? 9.053 -5.217 2.393 1.00 80.00 194 GLY A CA 1
ATOM 1528 C C . GLY A 1 194 ? 8.787 -4.189 3.490 1.00 80.00 194 GLY A C 1
ATOM 1529 O O . GLY A 1 194 ? 7.813 -4.337 4.217 1.00 80.00 194 GLY A O 1
ATOM 1530 N N . SER A 1 195 ? 9.649 -3.176 3.648 1.00 83.06 195 SER A N 1
ATOM 1531 C CA . SER A 1 195 ? 9.588 -2.182 4.733 1.00 83.06 195 SER A CA 1
ATOM 1532 C C . SER A 1 195 ? 8.637 -1.015 4.447 1.00 83.06 195 SER A C 1
ATOM 1534 O O . SER A 1 195 ? 8.496 -0.107 5.263 1.00 83.06 195 SER A O 1
ATOM 1536 N N . VAL A 1 196 ? 7.982 -1.025 3.285 1.00 87.69 196 VAL A N 1
ATOM 1537 C CA . VAL A 1 196 ? 7.115 0.049 2.793 1.00 87.69 196 VAL A CA 1
ATOM 1538 C C . VAL A 1 196 ? 5.934 -0.527 2.017 1.00 87.69 196 VAL A C 1
ATOM 1540 O O . VAL A 1 196 ? 6.047 -1.575 1.379 1.00 87.69 196 VAL A O 1
ATOM 1543 N N . LEU A 1 197 ? 4.797 0.170 2.040 1.00 88.94 197 LEU A N 1
ATOM 1544 C CA . LEU A 1 197 ? 3.665 -0.162 1.180 1.00 88.94 197 LEU A CA 1
ATOM 1545 C C . LEU A 1 197 ? 4.021 0.164 -0.284 1.00 88.94 197 LEU A C 1
ATOM 1547 O O . LEU A 1 197 ? 4.441 1.289 -0.559 1.00 88.94 197 LEU A O 1
ATOM 1551 N N . PRO A 1 198 ? 3.807 -0.746 -1.252 1.00 88.38 198 PRO A N 1
ATOM 1552 C CA . PRO A 1 198 ? 4.159 -0.520 -2.649 1.00 88.38 198 PRO A CA 1
ATOM 1553 C C . PRO A 1 198 ? 3.514 0.734 -3.226 1.00 88.38 198 PRO A C 1
ATOM 1555 O O . PRO A 1 198 ? 4.184 1.481 -3.932 1.00 88.38 198 PRO A O 1
ATOM 1558 N N . ILE A 1 199 ? 2.256 1.011 -2.861 1.00 88.69 199 ILE A N 1
ATOM 1559 C CA . ILE A 1 199 ? 1.510 2.197 -3.312 1.00 88.69 199 ILE A CA 1
ATOM 1560 C C . ILE A 1 199 ? 2.236 3.514 -2.990 1.00 88.69 199 ILE A C 1
ATOM 1562 O O . ILE A 1 199 ? 2.132 4.471 -3.745 1.00 88.69 199 ILE A O 1
ATOM 1566 N N . MET A 1 200 ? 3.046 3.558 -1.926 1.00 87.62 200 MET A N 1
ATOM 1567 C CA . MET A 1 200 ? 3.802 4.759 -1.551 1.00 87.62 200 MET A CA 1
ATOM 1568 C C . MET A 1 200 ? 4.962 5.055 -2.511 1.00 87.62 200 MET A C 1
ATOM 1570 O O . MET A 1 200 ? 5.429 6.189 -2.592 1.00 87.62 200 MET A O 1
ATOM 1574 N N . ILE A 1 201 ? 5.448 4.045 -3.233 1.00 86.75 201 ILE A N 1
ATOM 1575 C CA . ILE A 1 201 ? 6.593 4.168 -4.144 1.00 86.75 201 ILE A CA 1
ATOM 1576 C C . ILE A 1 201 ? 6.139 4.191 -5.598 1.00 86.75 201 ILE A C 1
ATOM 1578 O O . ILE A 1 201 ? 6.718 4.911 -6.405 1.00 86.75 201 ILE A O 1
ATOM 1582 N N . ILE A 1 202 ? 5.105 3.420 -5.919 1.00 84.00 202 ILE A N 1
ATOM 1583 C CA . ILE A 1 202 ? 4.714 3.060 -7.279 1.00 84.00 202 ILE A CA 1
ATOM 1584 C C . ILE A 1 202 ? 4.424 4.258 -8.189 1.00 84.00 202 ILE A C 1
ATOM 1586 O O . ILE A 1 202 ? 4.783 4.236 -9.361 1.00 84.00 202 ILE A O 1
ATOM 1590 N N . ASP A 1 203 ? 3.826 5.307 -7.624 1.00 84.75 203 ASP A N 1
ATOM 1591 C CA . ASP A 1 203 ? 3.433 6.531 -8.327 1.00 84.75 203 ASP A CA 1
ATOM 1592 C C . ASP A 1 203 ? 4.467 7.655 -8.170 1.00 84.75 203 ASP A C 1
ATOM 1594 O O . ASP A 1 203 ? 4.241 8.781 -8.601 1.00 84.75 203 ASP A O 1
ATOM 1598 N N . ASN A 1 204 ? 5.623 7.344 -7.576 1.00 88.25 204 ASN A N 1
ATOM 1599 C CA . ASN A 1 204 ? 6.724 8.275 -7.347 1.00 88.25 204 ASN A CA 1
ATOM 1600 C C . ASN A 1 204 ? 8.038 7.775 -7.989 1.00 88.25 204 ASN A C 1
ATOM 1602 O O . ASN A 1 204 ? 9.052 7.638 -7.287 1.00 88.25 204 ASN A O 1
ATOM 1606 N N . PRO A 1 205 ? 8.060 7.453 -9.300 1.00 89.62 205 PRO A N 1
ATOM 1607 C CA . PRO A 1 205 ? 9.300 7.093 -9.972 1.00 89.62 205 PRO A CA 1
ATOM 1608 C C . PRO A 1 205 ? 10.243 8.298 -10.061 1.00 89.62 205 PRO A C 1
ATOM 1610 O O . PRO A 1 205 ? 9.810 9.447 -10.114 1.00 89.62 205 PRO A O 1
ATOM 1613 N N . ILE A 1 206 ? 11.550 8.037 -10.135 1.00 89.62 206 ILE A N 1
ATOM 1614 C CA . ILE A 1 206 ? 12.528 9.071 -10.512 1.00 89.62 206 ILE A CA 1
ATOM 1615 C C . ILE A 1 206 ? 12.262 9.522 -11.949 1.00 89.62 206 ILE A C 1
ATOM 1617 O O . ILE A 1 206 ? 12.366 10.705 -12.265 1.00 89.62 206 ILE A O 1
ATOM 1621 N N . LYS A 1 207 ? 11.972 8.555 -12.825 1.00 88.88 207 LYS A N 1
ATOM 1622 C CA . LYS A 1 207 ? 11.766 8.768 -14.256 1.00 88.88 207 LYS A CA 1
ATOM 1623 C C . LYS A 1 207 ? 10.821 7.716 -14.824 1.00 88.88 207 LYS A C 1
ATOM 1625 O O . LYS A 1 207 ? 10.909 6.547 -14.457 1.00 88.88 207 LYS A O 1
ATOM 1630 N N . GLU A 1 208 ? 9.975 8.137 -15.753 1.00 91.81 208 GLU A N 1
ATOM 1631 C CA . GLU A 1 208 ? 9.184 7.270 -16.627 1.00 91.81 208 GLU A CA 1
ATOM 1632 C C . GLU A 1 208 ? 9.797 7.289 -18.035 1.00 91.81 208 GLU A C 1
ATOM 1634 O O . GLU A 1 208 ? 10.122 8.355 -18.559 1.00 91.81 208 GLU A O 1
ATOM 1639 N N . TYR A 1 209 ? 10.009 6.112 -18.627 1.00 88.06 209 TYR A N 1
ATOM 1640 C CA . TYR A 1 209 ? 10.467 5.975 -20.011 1.00 88.06 209 TYR A CA 1
ATOM 1641 C C . TYR A 1 209 ? 9.266 5.858 -20.944 1.00 88.06 209 TYR A C 1
ATOM 1643 O O . TYR A 1 209 ? 8.270 5.221 -20.604 1.00 88.06 209 TYR A O 1
ATOM 1651 N N . ALA A 1 210 ? 9.393 6.437 -22.139 1.00 87.94 210 ALA A N 1
ATOM 1652 C CA . ALA A 1 210 ? 8.323 6.446 -23.133 1.00 87.94 210 ALA A CA 1
ATOM 1653 C C . ALA A 1 210 ? 7.968 5.038 -23.637 1.00 87.94 210 ALA A C 1
ATOM 1655 O O . ALA A 1 210 ? 6.803 4.752 -23.907 1.00 87.94 210 ALA A O 1
ATOM 1656 N N . ASP A 1 211 ? 8.965 4.158 -23.757 1.00 85.69 211 ASP A N 1
ATOM 1657 C CA . ASP A 1 211 ? 8.786 2.796 -24.242 1.00 85.69 211 ASP A CA 1
ATOM 1658 C C . ASP A 1 211 ? 9.860 1.830 -23.711 1.00 85.69 211 ASP A C 1
ATOM 1660 O O . ASP A 1 211 ? 10.805 2.205 -23.008 1.00 85.69 211 ASP A O 1
ATOM 1664 N N . TYR A 1 212 ? 9.701 0.554 -24.070 1.00 82.44 212 TYR A N 1
ATOM 1665 C CA . TYR A 1 212 ? 10.613 -0.515 -23.682 1.00 82.44 212 TYR A CA 1
ATOM 1666 C C . TYR A 1 212 ? 12.028 -0.342 -24.257 1.00 82.44 212 TYR A C 1
ATOM 1668 O O . TYR A 1 212 ? 13.002 -0.730 -23.614 1.00 82.44 212 TYR A O 1
ATOM 1676 N N . SER A 1 213 ? 12.173 0.250 -25.447 1.00 82.81 213 SER A N 1
ATOM 1677 C CA . SER A 1 213 ? 13.486 0.472 -26.062 1.00 82.81 213 SER A CA 1
ATOM 1678 C C . SER A 1 213 ? 14.284 1.510 -25.273 1.00 82.81 213 SER A C 1
ATOM 1680 O O . SER A 1 213 ? 15.442 1.257 -24.938 1.00 82.81 213 SER A O 1
ATOM 1682 N N . ALA A 1 214 ? 13.657 2.632 -24.908 1.00 84.50 214 ALA A N 1
ATOM 1683 C CA . ALA A 1 214 ? 14.245 3.655 -24.038 1.00 84.50 214 ALA A CA 1
ATOM 1684 C C . ALA A 1 214 ? 14.545 3.103 -22.630 1.00 84.50 214 ALA A C 1
ATOM 1686 O O . ALA A 1 214 ? 15.582 3.392 -22.020 1.00 84.50 214 ALA A O 1
ATOM 1687 N N . PHE A 1 215 ? 13.666 2.237 -22.117 1.00 83.50 215 PHE A N 1
ATOM 1688 C CA . PHE A 1 215 ? 13.891 1.548 -20.848 1.00 83.50 215 PHE A CA 1
ATOM 1689 C C . PHE A 1 215 ? 15.133 0.650 -20.885 1.00 83.50 215 PHE A C 1
ATOM 1691 O O . PHE A 1 215 ? 15.946 0.708 -19.966 1.00 83.50 215 PHE A O 1
ATOM 1698 N N . ILE A 1 216 ? 15.330 -0.143 -21.939 1.00 79.00 216 ILE A N 1
ATOM 1699 C CA . ILE A 1 216 ? 16.494 -1.037 -22.048 1.00 79.00 216 ILE A CA 1
ATOM 1700 C C . ILE A 1 216 ? 17.779 -0.293 -22.412 1.00 79.00 216 ILE A C 1
ATOM 1702 O O . ILE A 1 216 ? 18.846 -0.725 -21.991 1.00 79.00 216 ILE A O 1
ATOM 1706 N N . SER A 1 217 ? 17.717 0.807 -23.164 1.00 77.94 217 SER A N 1
ATOM 1707 C CA . SER A 1 217 ? 18.920 1.554 -23.554 1.00 77.94 217 SER A CA 1
ATOM 1708 C C . SER A 1 217 ? 19.479 2.426 -22.427 1.00 77.94 217 SER A C 1
ATOM 1710 O O . SER A 1 217 ? 20.681 2.691 -22.403 1.00 77.94 217 SER A O 1
ATOM 1712 N N . GLY A 1 218 ? 18.631 2.895 -21.501 1.00 69.25 218 GLY A N 1
ATOM 1713 C CA . GLY A 1 218 ? 19.058 3.897 -20.514 1.00 69.25 218 GLY A CA 1
ATOM 1714 C C . GLY A 1 218 ? 19.136 5.317 -21.055 1.00 69.25 218 GLY A C 1
ATOM 1715 O O . GLY A 1 218 ? 19.364 6.238 -20.278 1.00 69.25 218 GLY A O 1
ATOM 1716 N N . LEU A 1 219 ? 18.896 5.501 -22.349 1.00 61.75 219 LEU A N 1
ATOM 1717 C CA . LEU A 1 219 ? 18.986 6.776 -23.045 1.00 61.75 219 LEU A CA 1
ATOM 1718 C C . LEU A 1 219 ? 17.582 7.262 -23.423 1.00 61.75 219 LEU A C 1
ATOM 1720 O O . LEU A 1 219 ? 16.666 6.455 -23.584 1.00 61.75 219 LEU A O 1
ATOM 1724 N N . GLU A 1 220 ? 17.422 8.585 -23.505 1.00 54.91 220 GLU A N 1
ATOM 1725 C CA . GLU A 1 220 ? 16.192 9.236 -23.991 1.00 54.91 220 GLU A CA 1
ATOM 1726 C C . GLU A 1 220 ? 15.972 9.027 -25.486 1.00 54.91 220 GLU A C 1
ATOM 1728 O O . GLU A 1 220 ? 16.962 9.123 -26.250 1.00 54.91 220 GLU A O 1
#

Organism: NCBI:txid1778540

Nearest PDB structures (foldseek):
  2omz-assembly1_A  TM=4.744E-01  e=2.729E+00  Listeria monocytogenes EGD-e
  4wsn-assembly2_N  TM=4.469E-01  e=3.256E+00  Homo sapiens
  8h64-assembly2_C  TM=5.136E-01  e=4.916E+00  Listeria monocytogenes EGD-e
  4d10-assembly1_N  TM=4.569E-01  e=6.598E+00  Homo sapiens
  2pyd-assembly1_A  TM=1.847E-01  e=1.515E+00  Oryctolagus cuniculus

Mean predicted aligned error: 10.46 Å

Foldseek 3Di:
DPQPPPPDHPVVVVVVVVCVPVCPPDCDPVNLLVQLLVVVVCLCVLQPPDLCNVQLLCVVLVCHSVQVVDSVSVSVSCDLVNLVVSCVLQVFDSCNSSVNDLFRHDAAAADPVPDADLQWAKEWEAEDPPRQWIWIKTWDWDQRSNRTHIHIHTHTYGPDDPPVVVVSCVVRVPRHHYWYAYAYPVLVVCVRVNNDRCSNPVVPGPDIDPDPVCNVVVHD

InterPro domains:
  IPR001387 Cro/C1-type, helix-turn-helix domain [cd00093] (43-97)
  IPR010982 Lambda repressor-like, DNA-binding domain superfamily [G3DSA:1.10.260.40] (45-121)
  IPR010982 Lambda repressor-like, DNA-binding domain superfamily [SSF47413] (53-102)